Protein AF-A0A6A2Y6X1-F1 (afdb_monomer)

pLDDT: mean 78.3, std 14.11, range [31.2, 94.94]

Foldseek 3Di:
DLPCPLLLVVLVCVVVCVQFDQDDPPDQLFAFFDDQPPVRGTTTDHDFVVNVVLCCVLPVVQQQDPVRHGDPCVVVDPPVSVVSSVVVVVVCVVCVVVLLVVLVVVCCVVVVVVCVPPVPLQQQKAFAPSLLSNLDDRPDDPVNSVVLRVVLSVLLVLLLLLDDDVVLLVVLVVLLVVLVVLLVVLVVVCVVDVVQQCPDDPNDGSVVSNVVSVVSNVVSVVSNDDPPDPRDSPVSVVSSCVRSVDDDPVCVPVSVPPVVSVNSCSRIDRPNSCPSRRDDPD

Mean predicted aligned error: 10.47 Å

Organism: Hibiscus syriacus (NCBI:txid106335)

Solvent-accessible surface area (backbone atoms only — not comparable to full-atom values): 15775 Å² total; per-residue (Å²): 137,76,84,50,54,63,58,41,50,51,40,52,38,55,77,71,48,75,69,46,39,85,51,70,92,81,49,81,64,51,29,55,74,76,45,75,41,99,84,71,50,43,24,21,39,68,50,34,45,61,51,50,50,51,46,44,55,67,46,50,58,64,37,39,44,101,84,68,43,76,40,68,67,58,75,75,37,67,65,61,57,51,52,50,52,50,53,53,50,51,52,51,58,73,45,40,69,61,53,52,54,52,42,52,52,50,48,50,61,58,45,53,57,44,54,71,75,40,62,75,59,52,71,36,64,42,72,31,64,45,41,54,51,71,48,51,58,82,78,58,52,69,68,63,50,52,53,40,54,58,64,27,47,61,40,50,51,53,33,56,61,59,61,75,56,66,67,58,33,52,51,21,50,51,50,20,51,57,30,38,50,54,23,51,54,46,51,53,48,44,73,75,38,66,73,61,34,68,39,69,58,96,87,40,40,45,54,58,53,34,52,50,26,44,50,52,20,53,54,24,50,73,57,42,72,77,89,85,66,86,78,48,38,58,65,32,44,50,59,25,31,74,47,41,74,62,79,60,79,85,39,66,98,35,54,82,34,70,69,43,48,56,45,46,42,36,32,46,30,40,56,75,63,54,47,78,66,50,56,72,85,123

Structure (mmCIF, N/CA/C/O backbone):
data_AF-A0A6A2Y6X1-F1
#
_entry.id   AF-A0A6A2Y6X1-F1
#
loop_
_atom_site.group_PDB
_atom_site.id
_atom_site.type_symbol
_atom_site.label_atom_id
_atom_site.label_alt_id
_atom_site.label_comp_id
_atom_site.label_asym_id
_atom_site.label_entity_id
_atom_site.label_seq_id
_atom_site.pdbx_PDB_ins_code
_atom_site.Cartn_x
_atom_site.Cartn_y
_atom_site.Cartn_z
_atom_site.occupancy
_atom_site.B_iso_or_equiv
_atom_site.auth_seq_id
_atom_site.auth_comp_id
_atom_site.auth_asym_id
_atom_site.auth_atom_id
_atom_site.pdbx_PDB_model_num
ATOM 1 N N . MET A 1 1 ? 14.034 16.198 -23.836 1.00 53.25 1 MET A N 1
ATOM 2 C CA . MET A 1 1 ? 13.655 15.029 -23.004 1.00 53.25 1 MET A CA 1
ATOM 3 C C . MET A 1 1 ? 14.850 14.092 -22.760 1.00 53.25 1 MET A C 1
ATOM 5 O O . MET A 1 1 ? 14.950 13.048 -23.393 1.00 53.25 1 MET A O 1
ATOM 9 N N . ARG A 1 2 ? 15.800 14.462 -21.884 1.00 66.00 2 ARG A N 1
ATOM 10 C CA . ARG A 1 2 ? 16.940 13.588 -21.504 1.00 66.00 2 ARG A CA 1
ATOM 11 C C . ARG A 1 2 ? 16.802 12.987 -20.099 1.00 66.00 2 ARG A C 1
ATOM 13 O O . ARG A 1 2 ? 17.329 11.909 -19.864 1.00 66.00 2 ARG A O 1
ATOM 20 N N . LEU A 1 3 ? 16.062 13.657 -19.213 1.00 70.44 3 LEU A N 1
ATOM 21 C CA . LEU A 1 3 ? 15.977 13.312 -17.793 1.00 70.44 3 LEU A CA 1
ATOM 22 C C . LEU A 1 3 ? 15.213 12.000 -17.536 1.00 70.44 3 LEU A C 1
ATOM 24 O O . LEU A 1 3 ? 15.708 11.150 -16.820 1.00 70.44 3 LEU A O 1
ATOM 28 N N . MET A 1 4 ? 14.062 11.818 -18.193 1.00 81.75 4 MET A N 1
ATOM 29 C CA . MET A 1 4 ? 13.075 10.762 -17.898 1.00 81.75 4 MET A CA 1
ATOM 30 C C . MET A 1 4 ? 13.296 9.436 -18.642 1.00 81.75 4 MET A C 1
ATOM 32 O O . MET A 1 4 ? 12.423 8.568 -18.674 1.00 81.75 4 MET A O 1
ATOM 36 N N . ARG A 1 5 ? 14.427 9.286 -19.344 1.00 83.06 5 ARG A N 1
ATOM 37 C CA . ARG A 1 5 ? 14.625 8.146 -20.249 1.00 83.06 5 ARG A CA 1
ATOM 38 C C . ARG A 1 5 ? 14.628 6.833 -19.467 1.00 83.06 5 ARG A C 1
ATOM 40 O O . ARG A 1 5 ? 13.931 5.909 -19.862 1.00 83.06 5 ARG A O 1
ATOM 47 N N . LYS A 1 6 ? 15.368 6.758 -18.360 1.00 83.56 6 LYS A N 1
ATOM 48 C CA . LYS A 1 6 ? 15.509 5.538 -17.547 1.00 83.56 6 LYS A CA 1
ATOM 49 C C . LYS A 1 6 ? 14.175 5.114 -16.930 1.00 83.56 6 LYS A C 1
ATOM 51 O O . LYS A 1 6 ? 13.799 3.949 -17.000 1.00 83.56 6 LYS A O 1
ATOM 56 N N . GLU A 1 7 ? 13.445 6.082 -16.400 1.00 86.12 7 GLU A N 1
ATOM 57 C CA . GLU A 1 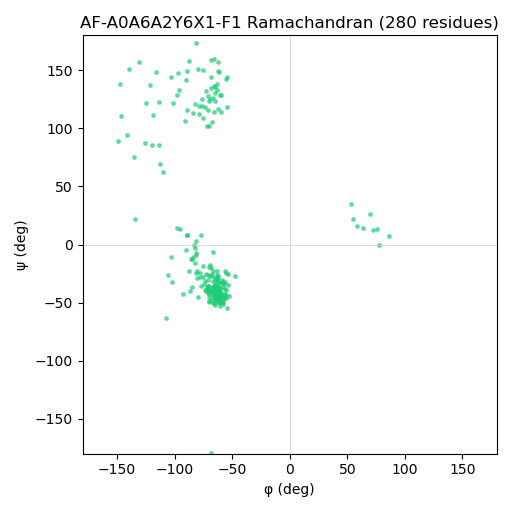7 ? 12.138 5.929 -15.773 1.00 86.12 7 GLU A CA 1
ATOM 58 C C . GLU A 1 7 ? 11.105 5.432 -16.787 1.00 86.12 7 GLU A C 1
ATOM 60 O O . GLU A 1 7 ? 10.395 4.470 -16.511 1.00 86.12 7 GLU A O 1
ATOM 65 N N . ASN A 1 8 ? 11.083 6.001 -17.996 1.00 89.12 8 ASN A N 1
ATOM 66 C CA . ASN A 1 8 ? 10.200 5.545 -19.071 1.00 89.12 8 ASN A CA 1
ATOM 67 C C . ASN A 1 8 ? 10.471 4.084 -19.471 1.00 89.12 8 ASN A C 1
ATOM 69 O O . ASN A 1 8 ? 9.529 3.341 -19.744 1.00 89.12 8 ASN A O 1
ATOM 73 N N . TYR A 1 9 ? 11.735 3.643 -19.486 1.00 87.00 9 TYR A N 1
ATOM 74 C CA . TYR A 1 9 ? 12.057 2.232 -19.736 1.00 87.00 9 TYR A CA 1
ATOM 75 C C . TYR A 1 9 ? 11.550 1.322 -18.615 1.00 87.00 9 TYR A C 1
ATOM 77 O O . TYR A 1 9 ? 10.996 0.263 -18.907 1.00 87.00 9 TYR A O 1
ATOM 85 N N . LEU A 1 10 ? 11.680 1.737 -17.351 1.00 84.88 10 LEU A N 1
ATOM 86 C CA . LEU A 1 10 ? 11.156 0.971 -16.218 1.00 84.88 10 LEU A CA 1
ATOM 87 C C . LEU A 1 10 ? 9.629 0.843 -16.276 1.00 84.88 10 LEU A C 1
ATOM 89 O O . LEU A 1 10 ? 9.108 -0.263 -16.132 1.00 84.88 10 LEU A O 1
ATOM 93 N N . ILE A 1 11 ? 8.926 1.944 -16.567 1.00 87.12 11 ILE A N 1
ATOM 94 C CA . ILE A 1 11 ? 7.470 1.955 -16.785 1.00 87.12 11 ILE A CA 1
ATOM 95 C C . ILE A 1 11 ? 7.104 0.977 -17.912 1.00 87.12 11 ILE A C 1
ATOM 97 O O . ILE A 1 11 ? 6.216 0.141 -17.754 1.00 87.12 11 ILE A O 1
ATOM 101 N N . GLY A 1 12 ? 7.834 1.011 -19.033 1.00 86.25 12 GLY A N 1
ATOM 102 C CA . GLY A 1 12 ? 7.627 0.090 -20.152 1.00 86.25 12 GLY A CA 1
ATOM 103 C C . GLY A 1 12 ? 7.816 -1.385 -19.777 1.00 86.25 12 GLY A C 1
ATOM 104 O O . GLY A 1 12 ? 6.988 -2.223 -20.140 1.00 86.25 12 GLY A O 1
ATOM 105 N N . MET A 1 13 ? 8.868 -1.712 -19.020 1.00 84.88 13 MET A N 1
ATOM 106 C CA . MET A 1 13 ? 9.138 -3.079 -18.552 1.00 84.88 13 MET A CA 1
ATOM 107 C C . MET A 1 13 ? 8.053 -3.593 -17.597 1.00 84.88 13 MET A C 1
ATOM 109 O O . MET A 1 13 ? 7.648 -4.755 -17.702 1.00 84.88 13 MET A O 1
ATOM 113 N N . LEU A 1 14 ? 7.564 -2.735 -16.698 1.00 82.19 14 LEU A N 1
ATOM 114 C CA . LEU A 1 14 ? 6.487 -3.059 -15.760 1.00 82.19 14 LEU A CA 1
ATOM 115 C C . LEU A 1 14 ? 5.153 -3.264 -16.484 1.00 82.19 14 LEU A C 1
ATOM 117 O O . LEU A 1 14 ? 4.522 -4.301 -16.298 1.00 82.19 14 LEU A O 1
ATOM 121 N N . ASN A 1 15 ? 4.774 -2.353 -17.385 1.00 82.06 15 ASN A N 1
ATOM 122 C CA . ASN A 1 15 ? 3.523 -2.443 -18.149 1.00 82.06 15 ASN A CA 1
ATOM 123 C C . ASN A 1 15 ? 3.473 -3.672 -19.069 1.00 82.06 15 ASN A C 1
ATOM 125 O O . ASN A 1 15 ? 2.403 -4.220 -19.327 1.00 82.06 15 ASN A O 1
ATOM 129 N N . LYS A 1 16 ? 4.628 -4.131 -19.568 1.00 82.00 16 LYS A N 1
ATOM 130 C CA . LYS A 1 16 ? 4.737 -5.377 -20.346 1.00 82.00 16 LYS A CA 1
ATOM 131 C C . LYS A 1 16 ? 4.792 -6.638 -19.474 1.00 82.00 16 LYS A C 1
ATOM 133 O O . LYS A 1 16 ? 4.697 -7.742 -20.012 1.00 82.00 16 LYS A O 1
ATOM 138 N N . GLY A 1 17 ? 4.919 -6.494 -18.154 1.00 72.38 17 GLY A N 1
ATOM 139 C CA . GLY A 1 17 ? 5.008 -7.606 -17.211 1.00 72.38 17 GLY A CA 1
ATOM 140 C C . GLY A 1 17 ? 6.320 -8.388 -17.306 1.00 72.38 17 GLY A C 1
ATOM 141 O O . GLY A 1 17 ? 6.339 -9.567 -16.975 1.00 72.38 17 GLY A O 1
ATOM 142 N N . VAL A 1 18 ? 7.411 -7.763 -17.768 1.00 76.25 18 VAL A N 1
ATOM 143 C CA . VAL A 1 18 ? 8.733 -8.418 -17.900 1.00 76.25 18 VAL A CA 1
ATOM 144 C C . VAL A 1 18 ? 9.331 -8.751 -16.530 1.00 76.25 18 VAL A C 1
ATOM 146 O O . VAL A 1 18 ? 10.104 -9.691 -16.396 1.00 76.25 18 VAL A O 1
ATOM 149 N N . LEU A 1 19 ? 8.952 -7.984 -15.506 1.00 70.62 19 LEU A N 1
ATOM 150 C CA . LEU A 1 19 ? 9.405 -8.135 -14.121 1.00 70.62 19 LEU A CA 1
ATOM 151 C C . LEU A 1 19 ? 8.407 -8.918 -13.251 1.00 70.62 19 LEU A C 1
ATOM 153 O O . LEU A 1 19 ? 8.476 -8.846 -12.027 1.00 70.62 19 LEU A O 1
ATOM 157 N N . ALA A 1 20 ? 7.437 -9.607 -13.859 1.00 63.12 20 ALA A N 1
ATOM 158 C CA . ALA A 1 20 ? 6.452 -10.383 -13.117 1.00 63.12 20 ALA A CA 1
ATOM 159 C C . ALA A 1 20 ? 7.085 -11.686 -12.613 1.00 63.12 20 ALA A C 1
ATOM 161 O O . ALA A 1 20 ? 7.622 -12.462 -13.401 1.00 63.12 20 ALA A O 1
ATOM 162 N N . PHE A 1 21 ? 7.001 -11.929 -11.306 1.00 62.75 21 PHE A N 1
ATOM 163 C CA . PHE A 1 21 ? 7.530 -13.137 -10.682 1.00 62.75 21 PHE A CA 1
ATOM 164 C C . PHE A 1 21 ? 6.381 -14.113 -10.373 1.00 62.75 21 PHE A C 1
ATOM 166 O O . PHE A 1 21 ? 5.281 -13.676 -10.011 1.00 62.75 21 PHE A O 1
ATOM 173 N N . PRO A 1 22 ? 6.597 -15.434 -10.500 1.00 52.06 22 PRO A N 1
ATOM 174 C CA . PRO A 1 22 ? 5.659 -16.419 -9.978 1.00 52.06 22 PRO A CA 1
ATOM 175 C C . PRO A 1 22 ? 5.742 -16.374 -8.448 1.00 52.06 22 PRO A C 1
ATOM 177 O O . PRO A 1 22 ? 6.701 -16.853 -7.849 1.00 52.06 22 PRO A O 1
ATOM 180 N N . LEU A 1 23 ? 4.772 -15.727 -7.807 1.00 56.41 23 LEU A N 1
ATOM 181 C CA . LEU A 1 23 ? 4.731 -15.550 -6.356 1.00 56.41 23 LEU A CA 1
ATOM 182 C C . LEU A 1 23 ? 3.446 -16.157 -5.807 1.00 56.41 23 LEU A C 1
ATOM 184 O O . LEU A 1 23 ? 2.364 -15.955 -6.359 1.00 56.41 23 LEU A O 1
ATOM 188 N N . SER A 1 24 ? 3.583 -16.869 -4.688 1.00 50.28 24 SER A N 1
ATOM 189 C CA . SER A 1 24 ? 2.450 -17.406 -3.938 1.00 50.28 24 SER A CA 1
ATOM 190 C C . SER A 1 24 ? 1.538 -16.282 -3.432 1.00 50.28 24 SER A C 1
ATOM 192 O O . SER A 1 24 ? 1.991 -15.181 -3.104 1.00 50.28 24 SER A O 1
ATOM 194 N N . THR A 1 25 ? 0.243 -16.583 -3.337 1.00 52.22 25 THR A N 1
ATOM 195 C CA . THR A 1 25 ? -0.827 -15.712 -2.825 1.00 52.22 25 THR A CA 1
ATOM 196 C C . THR A 1 25 ? -0.553 -15.154 -1.430 1.00 52.22 25 THR A C 1
ATOM 198 O O . THR A 1 25 ? -1.084 -14.099 -1.095 1.00 52.22 25 THR A O 1
ATOM 201 N N . TRP A 1 26 ? 0.269 -15.846 -0.639 1.00 51.56 26 TRP A N 1
ATOM 202 C CA . TRP A 1 26 ? 0.476 -15.577 0.782 1.00 51.56 26 TRP A CA 1
ATOM 203 C C . TRP A 1 26 ? 1.514 -14.485 1.092 1.00 51.56 26 TRP A C 1
ATOM 205 O O . TRP A 1 26 ? 1.601 -14.046 2.234 1.00 51.56 26 TRP A O 1
ATOM 215 N N . VAL A 1 27 ? 2.301 -14.019 0.112 1.00 53.97 27 VAL A N 1
ATOM 216 C CA . VAL A 1 27 ? 3.356 -13.025 0.382 1.00 53.97 27 VAL A CA 1
ATOM 217 C C . VAL A 1 27 ? 2.741 -11.637 0.635 1.00 53.97 27 VAL A C 1
ATOM 219 O O . VAL A 1 27 ? 2.125 -11.074 -0.280 1.00 53.97 27 VAL A O 1
ATOM 222 N N . PRO A 1 28 ? 2.928 -11.039 1.831 1.00 49.66 28 PRO A N 1
ATOM 223 C CA . PRO A 1 28 ? 2.440 -9.695 2.127 1.00 49.66 28 PRO A CA 1
ATOM 224 C C . PRO A 1 28 ? 3.051 -8.671 1.164 1.00 49.66 28 PRO A C 1
ATOM 226 O O . PRO A 1 28 ? 4.265 -8.628 0.968 1.00 49.66 28 PRO A O 1
ATOM 229 N N . GLY A 1 29 ? 2.208 -7.848 0.540 1.00 51.12 29 GLY A N 1
ATOM 230 C CA . GLY A 1 29 ? 2.639 -6.860 -0.452 1.00 51.12 29 GLY A CA 1
ATOM 231 C C . GLY A 1 29 ? 2.750 -7.381 -1.891 1.00 51.12 29 GLY A C 1
ATOM 232 O O . GLY A 1 29 ? 3.217 -6.641 -2.759 1.00 51.12 29 GLY A O 1
ATOM 233 N N . ALA A 1 30 ? 2.309 -8.615 -2.166 1.00 52.56 30 ALA A N 1
ATOM 234 C CA . ALA A 1 30 ? 2.144 -9.120 -3.525 1.00 52.56 30 ALA A CA 1
ATOM 235 C C . ALA A 1 30 ? 1.102 -8.288 -4.292 1.00 52.56 30 ALA A C 1
ATOM 237 O O . ALA A 1 30 ? -0.066 -8.244 -3.910 1.00 52.56 30 ALA A O 1
ATOM 238 N N . GLY A 1 31 ? 1.539 -7.610 -5.357 1.00 57.00 31 GLY A N 1
ATOM 239 C CA . GLY A 1 31 ? 0.688 -6.764 -6.188 1.00 57.00 31 GLY A CA 1
ATOM 240 C C . GLY A 1 31 ? -0.351 -7.543 -7.004 1.00 57.00 31 GLY A C 1
ATOM 241 O O . GLY A 1 31 ? -0.401 -8.779 -6.950 1.00 57.00 31 GLY A O 1
ATOM 242 N N . PRO A 1 32 ? -1.171 -6.835 -7.799 1.00 56.91 32 PRO A N 1
ATOM 243 C CA . PRO A 1 32 ? -2.257 -7.445 -8.549 1.00 56.91 32 PRO A CA 1
ATOM 244 C C . PRO A 1 32 ? -1.736 -8.469 -9.561 1.00 56.91 32 PRO A C 1
ATOM 246 O O . PRO A 1 32 ? -0.643 -8.353 -10.122 1.00 56.91 32 PRO A O 1
ATOM 249 N N . THR A 1 33 ? -2.555 -9.485 -9.810 1.00 55.88 33 THR A N 1
ATOM 250 C CA . THR A 1 33 ? -2.269 -10.556 -10.767 1.00 55.88 33 THR A CA 1
ATOM 251 C C . THR A 1 33 ? -2.239 -9.983 -12.183 1.00 55.88 33 THR A C 1
ATOM 253 O O . THR A 1 33 ? -3.181 -9.303 -12.598 1.00 55.88 33 THR A O 1
ATOM 256 N N . PHE A 1 34 ? -1.150 -10.213 -12.922 1.00 48.59 34 PHE A N 1
ATOM 257 C CA . PHE A 1 34 ? -0.991 -9.671 -14.280 1.00 48.59 34 PHE A CA 1
ATOM 258 C C . PHE A 1 34 ? -1.249 -10.725 -15.365 1.00 48.59 34 PHE A C 1
ATOM 260 O O . PHE A 1 34 ? -1.747 -10.391 -16.438 1.00 48.59 34 PHE A O 1
ATOM 267 N N . LYS A 1 35 ? -0.937 -12.003 -15.092 1.00 46.97 35 LYS A N 1
ATOM 268 C CA . LYS A 1 35 ? -1.178 -13.137 -16.002 1.00 46.97 35 LYS A CA 1
ATOM 269 C C . LYS A 1 35 ? -1.479 -14.422 -15.227 1.00 46.97 35 LYS A C 1
ATOM 271 O O . LYS A 1 35 ? -0.804 -14.719 -14.238 1.00 46.97 35 LYS A O 1
ATOM 276 N N . LEU A 1 36 ? -2.462 -15.179 -15.710 1.00 45.16 36 LEU A N 1
ATOM 277 C CA . LEU A 1 36 ? -2.681 -16.576 -15.343 1.00 45.16 36 LEU A CA 1
ATOM 278 C C . LEU A 1 36 ? -1.769 -17.418 -16.244 1.00 45.16 36 LEU A C 1
ATOM 280 O O . LEU A 1 36 ? -1.917 -17.381 -17.465 1.00 45.16 36 LEU A O 1
ATOM 284 N N . GLY A 1 37 ? -0.768 -18.082 -15.668 1.00 44.22 37 GLY A N 1
ATOM 285 C CA . GLY A 1 37 ? 0.039 -19.047 -16.413 1.00 44.22 37 GLY A CA 1
ATOM 286 C C . GLY A 1 37 ? -0.805 -20.258 -16.845 1.00 44.22 37 GLY A C 1
ATOM 287 O O . GLY A 1 37 ? -1.842 -20.509 -16.227 1.00 44.22 37 GLY A O 1
ATOM 288 N N . PRO A 1 38 ? -0.369 -21.018 -17.867 1.00 41.38 38 PRO A N 1
ATOM 289 C CA . PRO A 1 38 ? -1.063 -22.226 -18.332 1.00 41.38 38 PRO A CA 1
ATOM 290 C C . PRO A 1 38 ? -1.267 -23.280 -17.226 1.00 41.38 38 PRO A C 1
ATOM 292 O O . PRO A 1 38 ? -2.235 -24.028 -17.282 1.00 41.38 38 PRO A O 1
ATOM 295 N N . ASP A 1 39 ? -0.446 -23.248 -16.170 1.00 48.75 39 ASP A N 1
ATOM 296 C CA . ASP A 1 39 ? -0.510 -24.165 -15.020 1.00 48.75 39 ASP A CA 1
ATOM 297 C C . ASP A 1 39 ? -1.320 -23.611 -13.824 1.00 48.75 39 ASP A C 1
ATOM 299 O O . ASP A 1 39 ? -1.191 -24.087 -12.698 1.00 48.75 39 ASP A O 1
ATOM 303 N N . GLY A 1 40 ? -2.093 -22.532 -14.008 1.00 48.97 40 GLY A N 1
ATOM 304 C CA . GLY A 1 40 ? -2.840 -21.871 -12.923 1.00 48.97 40 GLY A CA 1
ATOM 305 C C . GLY A 1 40 ? -1.995 -20.971 -12.004 1.00 48.97 40 GLY A C 1
ATOM 306 O O . GLY A 1 40 ? -2.534 -20.314 -11.111 1.00 48.97 40 GLY A O 1
ATOM 307 N N . MET A 1 41 ? -0.683 -20.867 -12.242 1.00 43.22 41 MET A N 1
ATOM 308 C CA . MET A 1 41 ? 0.228 -20.001 -11.484 1.00 43.22 41 MET A CA 1
ATOM 309 C C . MET A 1 41 ? -0.005 -18.515 -11.801 1.00 43.22 41 MET A C 1
ATOM 311 O O . MET A 1 41 ? 0.214 -18.040 -12.922 1.00 43.22 41 MET A O 1
ATOM 315 N N . GLN A 1 42 ? -0.440 -17.758 -10.793 1.00 52.62 42 GLN A N 1
ATOM 316 C CA . GLN A 1 42 ? -0.635 -16.312 -10.893 1.00 52.62 42 GLN A CA 1
ATOM 317 C C . GLN A 1 42 ? 0.713 -15.585 -10.838 1.00 52.62 42 GLN A C 1
ATOM 319 O O . GLN A 1 42 ? 1.422 -15.639 -9.835 1.00 52.62 42 GLN A O 1
ATOM 324 N N . HIS A 1 43 ? 1.055 -14.855 -11.897 1.00 52.12 43 HIS A N 1
ATOM 325 C CA . HIS A 1 43 ? 2.243 -14.003 -11.896 1.00 52.12 43 HIS A CA 1
ATOM 326 C C . HIS A 1 43 ? 1.908 -12.676 -11.214 1.00 52.12 43 HIS A C 1
ATOM 328 O O . HIS A 1 43 ? 0.996 -11.960 -11.652 1.00 52.12 43 HIS A O 1
ATOM 334 N N . ARG A 1 44 ? 2.635 -12.355 -10.140 1.00 61.16 44 ARG A N 1
ATOM 335 C CA . ARG A 1 44 ? 2.452 -11.130 -9.355 1.00 61.16 44 ARG A CA 1
ATOM 336 C C . ARG A 1 44 ? 3.697 -10.261 -9.445 1.00 61.16 44 ARG A C 1
ATOM 338 O O . ARG A 1 44 ? 4.820 -10.738 -9.593 1.00 61.16 44 ARG A O 1
ATOM 345 N N . LEU A 1 45 ? 3.483 -8.956 -9.377 1.00 61.34 45 LEU A N 1
ATOM 346 C CA . LEU A 1 45 ? 4.556 -7.974 -9.346 1.00 61.34 45 LEU A CA 1
ATOM 347 C C . LEU A 1 45 ? 4.787 -7.571 -7.888 1.00 61.34 45 LEU A C 1
ATOM 349 O O . LEU A 1 45 ? 3.847 -7.211 -7.184 1.00 61.34 45 LEU A O 1
ATOM 353 N N . ILE A 1 46 ? 6.034 -7.631 -7.433 1.00 64.88 46 ILE A N 1
ATOM 354 C CA . ILE A 1 46 ? 6.475 -6.979 -6.199 1.00 64.88 46 ILE A CA 1
ATOM 355 C C . ILE A 1 46 ? 7.643 -6.098 -6.593 1.00 64.88 46 ILE A C 1
ATOM 357 O O . ILE A 1 46 ? 8.631 -6.587 -7.130 1.00 64.88 46 ILE A O 1
ATOM 361 N N . LEU A 1 47 ? 7.523 -4.801 -6.328 1.00 66.81 47 LEU A N 1
ATOM 362 C CA . LEU A 1 47 ? 8.613 -3.856 -6.511 1.00 66.81 47 LEU A CA 1
ATOM 363 C C . LEU A 1 47 ? 8.923 -3.211 -5.161 1.00 66.81 47 LEU A C 1
ATOM 365 O O . LEU A 1 47 ? 8.378 -2.164 -4.805 1.00 66.81 47 LEU A O 1
ATOM 369 N N . THR A 1 48 ? 9.765 -3.881 -4.374 1.00 72.31 48 THR A N 1
ATOM 370 C CA . THR A 1 48 ? 10.333 -3.285 -3.159 1.00 72.31 48 THR A CA 1
ATOM 371 C C . THR A 1 48 ? 11.295 -2.156 -3.542 1.00 72.31 48 THR A C 1
ATOM 373 O O . THR A 1 48 ? 11.811 -2.132 -4.661 1.00 72.31 48 THR A O 1
ATOM 376 N N . LYS A 1 49 ? 11.581 -1.217 -2.627 1.00 74.19 49 LYS A N 1
ATOM 377 C CA . LYS A 1 49 ? 12.579 -0.163 -2.897 1.00 74.19 49 LYS A CA 1
ATOM 378 C C . LYS A 1 49 ? 13.965 -0.733 -3.176 1.00 74.19 49 LYS A C 1
ATOM 380 O O . LYS A 1 49 ? 14.657 -0.259 -4.071 1.00 74.19 49 LYS A O 1
ATOM 385 N N . THR A 1 50 ? 14.335 -1.792 -2.465 1.00 74.31 50 THR A N 1
ATOM 386 C CA . THR A 1 50 ? 15.587 -2.522 -2.686 1.00 74.31 50 THR A CA 1
ATOM 387 C C . THR A 1 50 ? 15.634 -3.174 -4.069 1.00 74.31 50 THR A C 1
ATOM 389 O O . THR A 1 50 ? 16.659 -3.117 -4.749 1.00 74.31 50 THR A O 1
ATOM 392 N N . LEU A 1 51 ? 14.516 -3.731 -4.545 1.00 77.25 51 LEU A N 1
ATOM 393 C CA . LEU A 1 51 ? 14.430 -4.298 -5.888 1.00 77.25 51 LEU A CA 1
ATOM 394 C C . LEU A 1 51 ? 14.450 -3.208 -6.969 1.00 77.25 51 LEU A C 1
ATOM 396 O O . LEU A 1 51 ? 15.149 -3.347 -7.964 1.00 77.25 51 LEU A O 1
ATOM 400 N N . GLU A 1 52 ? 13.742 -2.097 -6.764 1.00 81.69 52 GLU A N 1
ATOM 401 C CA . GLU A 1 52 ? 13.794 -0.926 -7.649 1.00 81.69 52 GLU A CA 1
ATOM 402 C C . GLU A 1 52 ? 15.238 -0.424 -7.805 1.00 81.69 52 GLU A C 1
ATOM 404 O O . GLU A 1 52 ? 15.709 -0.212 -8.924 1.00 81.69 52 GLU A O 1
ATOM 409 N N . TRP A 1 53 ? 15.966 -0.305 -6.691 1.00 81.69 53 TRP A N 1
ATOM 410 C CA . TRP A 1 53 ? 17.361 0.123 -6.684 1.00 81.69 53 TRP A CA 1
ATOM 411 C C . TRP A 1 53 ? 18.276 -0.872 -7.407 1.00 81.69 53 TRP A C 1
ATOM 413 O O . TRP A 1 53 ? 19.048 -0.472 -8.282 1.00 81.69 53 TRP A O 1
ATOM 423 N N . THR A 1 54 ? 18.153 -2.172 -7.115 1.00 81.56 54 THR A N 1
ATOM 424 C CA . THR A 1 54 ? 18.964 -3.203 -7.784 1.00 81.56 54 THR A CA 1
ATOM 425 C C . THR A 1 54 ? 18.656 -3.297 -9.276 1.00 81.56 54 THR A C 1
ATOM 427 O O . THR A 1 54 ? 19.591 -3.415 -10.062 1.00 81.56 54 THR A O 1
ATOM 430 N N . LEU A 1 55 ? 17.397 -3.167 -9.705 1.00 82.81 55 LEU A N 1
ATOM 431 C CA . LEU A 1 55 ? 17.019 -3.128 -11.123 1.00 82.81 55 LEU A CA 1
ATOM 432 C C . LEU A 1 55 ? 17.551 -1.875 -11.822 1.00 82.81 55 LEU A C 1
ATOM 434 O O . LEU A 1 55 ? 18.084 -1.967 -12.930 1.00 82.81 55 LEU A O 1
ATOM 438 N N . ASN A 1 56 ? 17.460 -0.710 -11.179 1.00 84.69 56 ASN A N 1
ATOM 439 C CA . ASN A 1 56 ? 18.004 0.527 -11.728 1.00 84.69 56 ASN A CA 1
ATOM 440 C C . ASN A 1 56 ? 19.525 0.429 -11.912 1.00 84.69 56 ASN A C 1
ATOM 442 O O . ASN A 1 56 ? 20.056 0.788 -12.964 1.00 84.69 56 ASN A O 1
ATOM 446 N N . TRP A 1 57 ? 20.227 -0.133 -10.931 1.00 81.75 57 TRP A N 1
ATOM 447 C CA . TRP A 1 57 ? 21.670 -0.329 -11.007 1.00 81.75 57 TRP A CA 1
ATOM 448 C C . TRP A 1 57 ? 22.062 -1.406 -12.032 1.00 81.75 57 TRP A C 1
ATOM 450 O O . TRP A 1 57 ? 22.884 -1.174 -12.917 1.00 81.75 57 TRP A O 1
ATOM 460 N N . CYS A 1 58 ? 21.419 -2.574 -11.982 1.00 79.94 58 CYS A N 1
ATOM 461 C CA . CYS A 1 58 ? 21.768 -3.717 -12.821 1.00 79.94 58 CYS A CA 1
ATOM 462 C C . CYS A 1 58 ? 21.339 -3.561 -14.275 1.00 79.94 58 CYS A C 1
ATOM 464 O O . CYS A 1 58 ? 22.012 -4.102 -15.146 1.00 79.94 58 CYS A O 1
ATOM 466 N N . ILE A 1 59 ? 20.214 -2.909 -14.560 1.00 80.62 59 ILE A N 1
ATOM 467 C CA . ILE A 1 59 ? 19.646 -2.837 -15.910 1.00 80.62 59 ILE A CA 1
ATOM 468 C C . ILE A 1 59 ? 19.855 -1.434 -16.461 1.00 80.62 59 ILE A C 1
ATOM 470 O O . ILE A 1 59 ? 20.620 -1.261 -17.410 1.00 80.62 59 ILE A O 1
ATOM 474 N N . LEU A 1 60 ? 19.256 -0.420 -15.834 1.00 78.25 60 LEU A N 1
ATOM 475 C CA . LEU A 1 60 ? 19.201 0.930 -16.395 1.00 78.25 60 LEU A CA 1
ATOM 476 C C . LEU A 1 60 ? 20.580 1.599 -16.455 1.00 78.25 60 LEU A C 1
ATOM 478 O O . LEU A 1 60 ? 20.936 2.147 -17.494 1.00 78.25 60 LEU A O 1
ATOM 482 N N . GLN A 1 61 ? 21.406 1.532 -15.408 1.00 79.12 61 GLN A N 1
ATOM 483 C CA . GLN A 1 61 ? 22.755 2.118 -15.469 1.00 79.12 61 GLN A CA 1
ATOM 484 C C . GLN A 1 61 ? 23.675 1.400 -16.461 1.00 79.12 61 GLN A C 1
ATOM 486 O O . GLN A 1 61 ? 24.517 2.039 -17.082 1.00 79.12 61 GLN A O 1
ATOM 491 N N . SER A 1 62 ? 23.487 0.095 -16.650 1.00 76.81 62 SER A N 1
ATOM 492 C CA . SER A 1 62 ? 24.292 -0.689 -17.592 1.00 76.81 62 SER A CA 1
ATOM 493 C C . SER A 1 62 ? 23.887 -0.513 -19.060 1.00 76.81 62 SER A C 1
ATOM 495 O O . SER A 1 62 ? 24.710 -0.698 -19.955 1.00 76.81 62 SER A O 1
ATOM 497 N N . MET A 1 63 ? 22.613 -0.193 -19.303 1.00 78.31 63 MET A N 1
ATOM 498 C CA . MET A 1 63 ? 22.028 -0.093 -20.638 1.00 78.31 63 MET A CA 1
ATOM 499 C C . MET A 1 63 ? 22.433 1.210 -21.332 1.00 78.31 63 MET A C 1
ATOM 501 O O . MET A 1 63 ? 22.645 1.222 -22.546 1.00 78.31 63 MET A O 1
ATOM 505 N N . PHE A 1 64 ? 22.548 2.302 -20.569 1.00 79.69 64 PHE A N 1
ATOM 506 C CA . PHE A 1 64 ? 22.867 3.626 -21.097 1.00 79.69 64 PHE A CA 1
ATOM 507 C C . PHE A 1 64 ? 24.359 3.937 -21.002 1.00 79.69 64 PHE A C 1
ATOM 509 O O . PHE A 1 64 ? 24.984 3.773 -19.957 1.00 79.69 64 PHE A O 1
ATOM 516 N N . ASP A 1 65 ? 24.924 4.446 -22.092 1.00 76.44 65 ASP A N 1
ATOM 517 C CA . ASP A 1 65 ? 2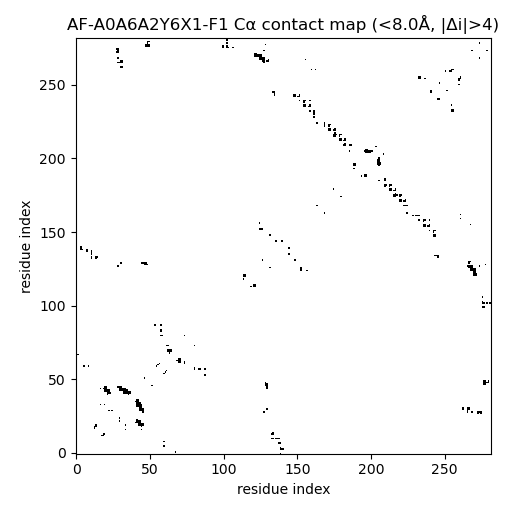6.262 5.035 -22.094 1.00 76.44 65 ASP A CA 1
ATOM 518 C C . ASP A 1 65 ? 26.249 6.495 -21.582 1.00 76.44 65 ASP A C 1
ATOM 520 O O . ASP A 1 65 ? 25.182 7.086 -21.395 1.00 76.44 65 ASP A O 1
ATOM 524 N N . ARG A 1 66 ? 27.419 7.127 -21.392 1.00 73.44 66 ARG A N 1
ATOM 525 C CA . ARG A 1 66 ? 27.554 8.536 -20.948 1.00 73.44 66 ARG A CA 1
ATOM 526 C C . ARG A 1 66 ? 26.809 9.533 -21.849 1.00 73.44 66 ARG A C 1
ATOM 528 O O . ARG A 1 66 ? 26.413 10.601 -21.394 1.00 73.44 66 ARG A O 1
ATOM 535 N N . LYS A 1 67 ? 26.573 9.169 -23.114 1.00 71.62 67 LYS A N 1
ATOM 536 C CA . LYS A 1 67 ? 2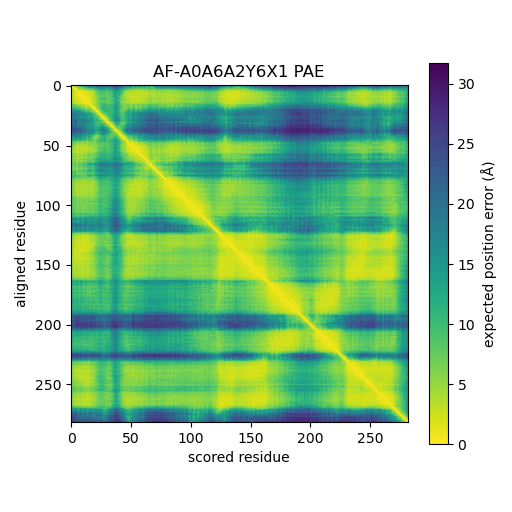5.784 9.942 -24.093 1.00 71.62 67 LYS A CA 1
ATOM 537 C C . LYS A 1 67 ? 24.280 9.603 -24.084 1.00 71.62 67 LYS A C 1
ATOM 539 O O . LYS A 1 67 ? 23.544 10.061 -24.952 1.00 71.62 67 LYS A O 1
ATOM 544 N N . PHE A 1 68 ? 23.812 8.801 -23.121 1.00 70.12 68 PHE A N 1
ATOM 545 C CA . PHE A 1 68 ? 22.449 8.256 -23.017 1.00 70.12 68 PHE A CA 1
ATOM 546 C C . PHE A 1 68 ? 21.995 7.405 -24.217 1.00 70.12 68 PHE A C 1
ATOM 548 O O . PHE A 1 68 ? 20.803 7.131 -24.364 1.00 70.12 68 PHE A O 1
ATOM 555 N N . CYS A 1 69 ? 22.917 6.958 -25.067 1.00 76.19 69 CYS A N 1
ATOM 556 C CA . CYS A 1 69 ? 22.640 5.984 -26.121 1.00 76.19 69 CYS A CA 1
ATOM 557 C C . CYS A 1 69 ? 22.614 4.566 -25.536 1.00 76.19 69 CYS A C 1
ATOM 559 O O . CYS A 1 69 ? 23.285 4.292 -24.538 1.00 76.19 69 CYS A O 1
ATOM 561 N N . ILE A 1 70 ? 21.831 3.678 -26.151 1.00 76.88 70 ILE A N 1
ATOM 562 C CA . ILE A 1 70 ? 21.802 2.262 -25.774 1.00 76.88 70 ILE A CA 1
ATOM 563 C C . ILE A 1 70 ? 23.119 1.637 -26.227 1.00 76.88 70 ILE A C 1
ATOM 565 O O . ILE A 1 70 ? 23.506 1.778 -27.387 1.00 76.88 70 ILE A O 1
ATOM 569 N N . ARG A 1 71 ? 23.818 0.964 -25.314 1.00 76.69 71 ARG A N 1
ATOM 570 C CA . ARG A 1 71 ? 25.078 0.289 -25.635 1.00 76.69 71 ARG A CA 1
ATOM 571 C C . ARG A 1 71 ? 24.804 -0.930 -26.524 1.00 76.69 71 ARG A C 1
ATOM 573 O O . ARG A 1 71 ? 24.062 -1.821 -26.118 1.00 76.69 71 ARG A O 1
ATOM 580 N N . GLY A 1 72 ? 25.424 -1.000 -27.705 1.00 70.81 72 GLY A N 1
ATOM 581 C CA . GLY A 1 72 ? 25.274 -2.143 -28.625 1.00 70.81 72 GLY A CA 1
ATOM 582 C C . GLY A 1 72 ? 25.681 -3.485 -27.998 1.00 70.81 72 GLY A C 1
ATOM 583 O O . GLY A 1 72 ? 25.043 -4.513 -28.236 1.00 70.81 72 GLY A O 1
ATOM 584 N N . ASP A 1 73 ? 26.659 -3.458 -27.090 1.00 70.31 73 ASP A N 1
ATOM 585 C CA . ASP A 1 73 ? 27.115 -4.635 -26.340 1.00 70.31 73 ASP A CA 1
ATOM 586 C C . ASP A 1 73 ? 26.038 -5.212 -25.412 1.00 70.31 73 ASP A C 1
ATOM 588 O O . ASP A 1 73 ? 26.020 -6.417 -25.159 1.00 70.31 73 ASP A O 1
ATOM 592 N N . PHE A 1 74 ? 25.133 -4.365 -24.905 1.00 73.94 74 PHE A N 1
ATOM 593 C CA . PHE A 1 74 ? 24.033 -4.793 -24.039 1.00 73.94 74 PHE A CA 1
ATOM 594 C C . PHE A 1 74 ? 22.989 -5.596 -24.823 1.00 73.94 74 PHE A C 1
ATOM 596 O O . PHE A 1 74 ? 22.445 -6.566 -24.305 1.00 73.94 74 PHE A O 1
ATOM 603 N N . ILE A 1 75 ? 22.736 -5.215 -26.078 1.00 75.94 75 ILE A N 1
ATOM 604 C CA . ILE A 1 75 ? 21.794 -5.914 -26.964 1.00 75.94 75 ILE A CA 1
ATOM 605 C C . ILE A 1 75 ? 22.379 -7.262 -27.406 1.00 75.94 75 ILE A C 1
ATOM 607 O O . ILE A 1 75 ? 21.660 -8.252 -27.500 1.00 75.94 75 ILE A O 1
ATOM 611 N N . SER A 1 76 ? 23.692 -7.310 -27.637 1.00 74.44 76 SER A N 1
ATOM 612 C CA . SER A 1 76 ? 24.352 -8.469 -28.246 1.00 74.44 76 SER A CA 1
ATOM 613 C C . SER A 1 76 ? 24.648 -9.608 -27.259 1.00 74.44 76 SER A C 1
ATOM 615 O O . SER A 1 76 ? 24.751 -10.761 -27.668 1.00 74.44 76 SER A O 1
ATOM 617 N N . ASN A 1 77 ? 24.782 -9.323 -25.955 1.00 81.69 77 ASN A N 1
ATOM 618 C CA . ASN A 1 77 ? 25.287 -10.290 -24.972 1.00 81.69 77 ASN A CA 1
ATOM 619 C C . ASN A 1 77 ? 24.351 -10.498 -23.762 1.00 81.69 77 ASN A C 1
ATOM 621 O O . ASN A 1 77 ? 24.576 -9.918 -22.700 1.00 81.69 77 ASN A O 1
ATOM 625 N N . PRO A 1 78 ? 23.369 -11.418 -23.823 1.00 82.12 78 PRO A N 1
ATOM 626 C CA . PRO A 1 78 ? 22.479 -11.696 -22.686 1.00 82.12 78 PRO A CA 1
ATOM 627 C C . PRO A 1 78 ? 23.197 -12.346 -21.486 1.00 82.12 78 PRO A C 1
ATOM 629 O O . PRO A 1 78 ? 22.774 -12.208 -20.336 1.00 82.12 78 PRO A O 1
ATOM 632 N N . ARG A 1 79 ? 24.318 -13.041 -21.729 1.00 84.12 79 ARG A N 1
ATOM 633 C CA . ARG A 1 79 ? 25.103 -13.738 -20.693 1.00 84.12 79 ARG A CA 1
ATOM 634 C C . ARG A 1 79 ? 25.727 -12.780 -19.671 1.00 84.12 79 ARG A C 1
ATOM 636 O O . ARG A 1 79 ? 25.793 -13.109 -18.489 1.00 84.12 79 ARG A O 1
ATOM 643 N N . THR A 1 80 ? 26.136 -11.586 -20.096 1.00 84.31 80 THR A N 1
ATOM 644 C CA . THR A 1 80 ? 26.753 -10.588 -19.205 1.00 84.31 80 THR A CA 1
ATOM 645 C C . THR A 1 80 ? 25.725 -9.977 -18.253 1.00 84.31 80 THR A C 1
ATOM 647 O O . THR A 1 80 ? 26.017 -9.803 -17.070 1.00 84.31 80 THR A O 1
ATOM 650 N N . LEU A 1 81 ? 24.498 -9.733 -18.731 1.00 84.12 81 LEU A N 1
ATOM 651 C CA . LEU A 1 81 ? 23.375 -9.305 -17.896 1.00 84.12 81 LEU A CA 1
ATOM 652 C C . LEU A 1 81 ? 23.036 -10.369 -16.844 1.00 84.12 81 LEU A C 1
ATOM 654 O O . LEU A 1 81 ? 22.903 -10.030 -15.668 1.00 84.12 81 LEU A O 1
ATOM 658 N N . LYS A 1 82 ? 22.962 -11.648 -17.244 1.00 86.00 82 LYS A N 1
ATOM 659 C CA . LYS A 1 82 ? 22.712 -12.763 -16.314 1.00 86.00 82 LYS A CA 1
ATOM 660 C C . LYS A 1 82 ? 23.772 -12.826 -15.214 1.00 86.00 82 LYS A C 1
ATOM 662 O O . LYS A 1 82 ? 23.420 -12.856 -14.039 1.00 86.00 82 LYS A O 1
ATOM 667 N N . ASN A 1 83 ? 25.055 -12.807 -15.575 1.00 86.31 83 ASN A N 1
ATOM 668 C CA . ASN A 1 83 ? 26.141 -12.881 -14.595 1.00 86.31 83 ASN A CA 1
ATOM 669 C C . ASN A 1 83 ? 26.129 -11.687 -13.639 1.00 86.31 83 ASN A C 1
ATOM 671 O O . ASN A 1 83 ? 26.295 -11.870 -12.438 1.00 86.31 83 ASN A O 1
ATOM 675 N N . ARG A 1 84 ? 25.856 -10.477 -14.140 1.00 86.25 84 ARG A N 1
ATOM 676 C CA . ARG A 1 84 ? 25.730 -9.292 -13.286 1.00 86.25 84 ARG A CA 1
ATOM 677 C C . ARG A 1 84 ? 24.579 -9.428 -12.292 1.00 86.25 84 ARG A C 1
ATOM 679 O O . ARG A 1 84 ? 24.782 -9.166 -11.112 1.00 86.25 84 ARG A O 1
ATOM 686 N N . LEU A 1 85 ? 23.403 -9.868 -12.744 1.00 86.69 85 LEU A N 1
ATOM 687 C CA . LEU A 1 85 ? 22.267 -10.113 -11.852 1.00 86.69 85 LEU A CA 1
ATOM 688 C C . LEU A 1 85 ? 22.596 -11.176 -10.795 1.00 86.69 85 LEU A C 1
ATOM 690 O O . LEU A 1 85 ? 22.250 -10.985 -9.634 1.00 86.69 85 LEU A O 1
ATOM 694 N N . MET A 1 86 ? 23.312 -12.247 -11.159 1.00 87.62 86 MET A N 1
ATOM 695 C CA . MET A 1 86 ? 23.751 -13.268 -10.198 1.00 87.62 86 MET A CA 1
ATOM 696 C C . MET A 1 86 ? 24.736 -12.714 -9.162 1.00 87.62 86 MET A C 1
ATOM 698 O O . MET A 1 86 ? 24.564 -12.971 -7.975 1.00 87.62 86 MET A O 1
ATOM 702 N N . VAL A 1 87 ? 25.729 -11.922 -9.579 1.00 90.69 87 VAL A N 1
ATOM 703 C CA . VAL A 1 87 ? 26.718 -11.323 -8.664 1.00 90.69 87 VAL A CA 1
ATOM 704 C C . VAL A 1 87 ? 26.050 -10.353 -7.689 1.00 90.69 87 VAL A C 1
ATOM 706 O O . VAL A 1 87 ? 26.306 -10.417 -6.489 1.00 90.69 87 VAL A O 1
ATOM 709 N N . VAL A 1 88 ? 25.158 -9.486 -8.177 1.00 87.94 88 VAL A N 1
ATOM 710 C CA . VAL A 1 88 ? 24.424 -8.546 -7.313 1.00 87.94 88 VAL A CA 1
ATOM 711 C C . VAL A 1 88 ? 23.454 -9.274 -6.395 1.00 87.94 88 VAL A C 1
ATOM 713 O O . VAL A 1 88 ? 23.362 -8.930 -5.220 1.00 87.94 88 VAL A O 1
ATOM 716 N N . GLY A 1 89 ? 22.771 -10.303 -6.899 1.00 87.25 89 GLY A N 1
ATOM 717 C CA . GLY A 1 89 ? 21.908 -11.157 -6.090 1.00 87.25 89 GLY A CA 1
ATOM 718 C C . GLY A 1 89 ? 22.675 -11.833 -4.954 1.00 87.25 89 GLY A C 1
ATOM 719 O O . GLY A 1 89 ? 22.232 -11.780 -3.811 1.00 87.25 89 GLY A O 1
ATOM 720 N N . LEU A 1 90 ? 23.856 -12.391 -5.237 1.00 90.75 90 LEU A N 1
ATOM 721 C CA . LEU A 1 90 ? 24.714 -13.010 -4.226 1.00 90.75 90 LEU A CA 1
ATOM 722 C C . LEU A 1 90 ? 25.222 -11.986 -3.200 1.00 90.75 90 LEU A C 1
ATOM 724 O O . LEU A 1 90 ? 25.188 -12.255 -2.003 1.00 90.75 90 LEU A O 1
ATOM 728 N N . ALA A 1 91 ? 25.632 -10.796 -3.645 1.00 89.69 91 ALA A N 1
ATOM 729 C CA . ALA A 1 91 ? 26.043 -9.719 -2.746 1.00 89.69 91 ALA A CA 1
ATOM 730 C C . ALA A 1 91 ? 24.898 -9.277 -1.816 1.00 89.69 91 ALA A C 1
ATOM 732 O O . ALA A 1 91 ? 25.102 -9.125 -0.613 1.00 89.69 91 ALA A O 1
ATOM 733 N N . MET A 1 92 ? 23.680 -9.127 -2.349 1.00 87.31 92 MET A N 1
ATOM 734 C CA . MET A 1 92 ? 22.489 -8.793 -1.557 1.00 87.31 92 MET A CA 1
ATOM 735 C C . MET A 1 92 ? 22.107 -9.910 -0.588 1.00 87.31 92 MET A C 1
ATOM 737 O O . MET A 1 92 ? 21.690 -9.621 0.529 1.00 87.31 92 MET A O 1
ATOM 741 N N . LEU A 1 93 ? 22.281 -11.175 -0.980 1.00 88.06 93 LEU A N 1
ATOM 742 C CA . LEU A 1 93 ? 22.050 -12.323 -0.106 1.00 88.06 93 LEU A CA 1
ATOM 743 C C . LEU A 1 93 ? 23.022 -12.320 1.081 1.00 88.06 93 LEU A C 1
ATOM 745 O O . LEU A 1 93 ? 22.587 -12.467 2.220 1.00 88.06 93 LEU A O 1
ATOM 749 N N . LEU A 1 94 ? 24.313 -12.083 0.831 1.00 91.00 94 LEU A N 1
ATOM 750 C CA . LEU A 1 94 ? 25.335 -11.991 1.880 1.00 91.00 94 LEU A CA 1
ATOM 751 C C . LEU A 1 94 ? 25.106 -10.798 2.817 1.00 91.00 94 LEU A C 1
ATOM 753 O O . LEU A 1 94 ? 25.344 -10.903 4.017 1.00 91.00 94 LEU A O 1
ATOM 757 N N . LEU A 1 95 ? 24.615 -9.674 2.286 1.00 86.94 95 LEU A N 1
ATOM 758 C CA . LEU A 1 95 ? 24.318 -8.473 3.071 1.00 86.94 95 LEU A CA 1
ATOM 759 C C . LEU A 1 95 ? 22.949 -8.533 3.775 1.00 86.94 95 LEU A C 1
ATOM 761 O O . LEU A 1 95 ? 22.696 -7.766 4.705 1.00 86.94 95 LEU A O 1
ATOM 765 N N . SER A 1 96 ? 22.067 -9.451 3.364 1.00 86.75 96 SER A N 1
ATOM 766 C CA . SER A 1 96 ? 20.695 -9.556 3.869 1.00 86.75 96 SER A CA 1
ATOM 767 C C . SER A 1 96 ? 20.557 -9.632 5.398 1.00 86.75 96 SER A C 1
ATOM 769 O O . SER A 1 96 ? 19.719 -8.885 5.908 1.00 86.75 96 SER A O 1
ATOM 771 N N . PRO A 1 97 ? 21.352 -10.411 6.171 1.00 87.25 97 PRO A N 1
ATOM 772 C CA . PRO A 1 97 ? 21.180 -10.461 7.626 1.00 87.25 97 PRO A CA 1
ATOM 773 C C . PRO A 1 97 ? 21.435 -9.101 8.290 1.00 87.25 97 PRO A C 1
ATOM 775 O O . PRO A 1 97 ? 20.694 -8.702 9.186 1.00 87.25 97 PRO A O 1
ATOM 778 N N . PHE A 1 98 ? 22.424 -8.345 7.807 1.00 88.25 98 PHE A N 1
ATOM 779 C CA . PHE A 1 98 ? 22.741 -7.014 8.329 1.00 88.25 98 PHE A CA 1
ATOM 780 C C . PHE A 1 98 ? 21.653 -5.995 7.982 1.00 88.25 98 PHE A C 1
ATOM 782 O O . PHE A 1 98 ? 21.253 -5.199 8.832 1.00 88.25 98 PHE A O 1
ATOM 789 N N . LEU A 1 99 ? 21.128 -6.050 6.751 1.00 84.56 99 LEU A N 1
ATOM 790 C CA . LEU A 1 99 ? 20.036 -5.175 6.320 1.00 84.56 99 LEU A CA 1
ATOM 791 C C . LEU A 1 99 ? 18.759 -5.419 7.122 1.00 84.56 99 LEU A C 1
ATOM 793 O O . LEU A 1 99 ? 18.084 -4.459 7.479 1.00 84.56 99 LEU A O 1
ATOM 797 N N . VAL A 1 100 ? 18.432 -6.676 7.431 1.00 83.69 100 VAL A N 1
ATOM 798 C CA . VAL A 1 100 ? 17.242 -7.006 8.229 1.00 83.69 100 VAL A CA 1
ATOM 799 C C . VAL A 1 100 ? 17.348 -6.417 9.632 1.00 83.69 100 VAL A C 1
ATOM 801 O O . VAL A 1 100 ? 16.411 -5.758 10.076 1.00 83.69 100 VAL A O 1
ATOM 804 N N . ILE A 1 101 ? 18.491 -6.585 10.305 1.00 85.88 101 ILE A N 1
ATOM 805 C CA . ILE A 1 101 ? 18.708 -6.023 11.647 1.00 85.88 101 ILE A CA 1
ATOM 806 C C . ILE A 1 101 ? 18.575 -4.496 11.612 1.00 85.88 101 ILE A C 1
ATOM 808 O O . ILE A 1 101 ? 17.827 -3.923 12.404 1.00 85.88 101 ILE A O 1
ATOM 812 N N . PHE A 1 102 ? 19.241 -3.839 10.658 1.00 85.38 102 PHE A N 1
ATOM 813 C CA . PHE A 1 102 ? 19.157 -2.388 10.494 1.00 85.38 102 PHE A CA 1
ATOM 814 C C . PHE A 1 102 ? 17.717 -1.915 10.261 1.00 85.38 102 PHE A C 1
ATOM 816 O O . PHE A 1 102 ? 17.267 -0.957 10.889 1.00 85.38 102 PHE A O 1
ATOM 823 N N . MET A 1 103 ? 16.970 -2.608 9.400 1.00 80.31 103 MET A N 1
ATOM 824 C CA . MET A 1 103 ? 15.579 -2.273 9.100 1.00 80.31 103 MET A CA 1
ATOM 825 C C . MET A 1 103 ? 14.658 -2.439 10.309 1.00 80.31 103 MET A C 1
ATOM 827 O O . MET A 1 103 ? 13.774 -1.610 10.502 1.00 80.31 103 MET A O 1
ATOM 831 N N . VAL A 1 104 ? 14.854 -3.473 11.134 1.00 82.19 104 VAL A N 1
ATOM 832 C CA . VAL A 1 104 ? 14.068 -3.676 12.363 1.00 82.19 104 VAL A CA 1
ATOM 833 C C . VAL A 1 104 ? 14.317 -2.542 13.357 1.00 82.19 104 VAL A C 1
ATOM 835 O O . VAL A 1 104 ? 13.364 -1.978 13.894 1.00 82.19 104 VAL A O 1
ATOM 838 N N . VAL A 1 105 ? 15.579 -2.150 13.556 1.00 85.00 105 VAL A N 1
ATOM 839 C CA . VAL A 1 105 ? 15.928 -1.016 14.427 1.00 85.00 105 VAL A CA 1
ATOM 840 C C . VAL A 1 105 ? 15.342 0.286 13.881 1.00 85.00 105 VAL A C 1
ATOM 842 O O . VAL A 1 105 ? 14.710 1.038 14.621 1.00 85.00 105 VAL A O 1
ATOM 845 N N . TYR A 1 106 ? 15.485 0.537 12.579 1.00 81.75 106 TYR A N 1
ATOM 846 C CA . TYR A 1 106 ? 14.918 1.716 11.927 1.00 81.75 106 TYR A CA 1
ATOM 847 C C . TYR A 1 106 ? 13.391 1.770 12.052 1.00 81.75 106 TYR A C 1
ATOM 849 O O . TYR A 1 106 ? 12.830 2.826 12.346 1.00 81.75 106 TYR A O 1
ATOM 857 N N . LEU A 1 107 ? 12.716 0.631 11.864 1.00 75.44 107 LEU A N 1
ATOM 858 C CA . LEU A 1 107 ? 11.274 0.504 12.043 1.00 75.44 107 LEU A CA 1
ATOM 859 C C . LEU A 1 107 ? 10.884 0.906 13.464 1.00 75.44 107 LEU A C 1
ATOM 861 O O . LEU A 1 107 ? 9.983 1.727 13.614 1.00 75.44 107 LEU A O 1
ATOM 865 N N . PHE A 1 108 ? 11.571 0.366 14.474 1.00 79.88 108 PHE A N 1
ATOM 866 C CA . PHE A 1 108 ? 11.294 0.663 15.874 1.00 79.88 108 PHE A CA 1
ATOM 867 C C . PHE A 1 108 ? 11.484 2.150 16.177 1.00 79.88 108 PHE A C 1
ATOM 869 O O . PHE A 1 108 ? 10.564 2.782 16.684 1.00 79.88 108 PHE A O 1
ATOM 876 N N . LEU A 1 109 ? 12.621 2.734 15.789 1.00 80.50 109 LEU A N 1
ATOM 877 C CA . LEU A 1 109 ? 12.909 4.150 16.034 1.00 80.50 109 LEU A CA 1
ATOM 878 C C . LEU A 1 109 ? 11.894 5.072 15.347 1.00 80.50 109 LEU A C 1
ATOM 880 O O . LEU A 1 109 ? 11.382 6.000 15.966 1.00 80.50 109 LEU A O 1
ATOM 884 N N . ARG A 1 110 ? 11.559 4.797 14.081 1.00 73.12 110 ARG A N 1
ATOM 885 C CA . ARG A 1 110 ? 10.639 5.639 13.309 1.00 73.12 110 ARG A CA 1
ATOM 886 C C . ARG A 1 110 ? 9.183 5.491 13.741 1.00 73.12 110 ARG A C 1
ATOM 888 O O . ARG A 1 110 ? 8.445 6.473 13.742 1.00 73.12 110 ARG A O 1
ATOM 895 N N . HIS A 1 111 ? 8.748 4.276 14.065 1.00 68.62 111 HIS A N 1
ATOM 896 C CA . HIS A 1 111 ? 7.367 4.053 14.483 1.00 68.62 111 HIS A CA 1
ATOM 897 C C . HIS A 1 111 ? 7.154 4.422 15.949 1.00 68.62 111 HIS A C 1
ATOM 899 O O . HIS A 1 111 ? 6.056 4.859 16.271 1.00 68.62 111 HIS A O 1
ATOM 905 N N . ALA A 1 112 ? 8.167 4.335 16.818 1.00 68.62 112 ALA A N 1
ATOM 906 C CA . ALA A 1 112 ? 8.056 4.788 18.206 1.00 68.62 112 ALA A CA 1
ATOM 907 C C . ALA A 1 112 ? 7.643 6.267 18.286 1.00 68.62 112 ALA A C 1
ATOM 909 O O . ALA A 1 112 ? 6.711 6.606 19.011 1.00 68.62 112 ALA A O 1
ATOM 910 N N . GLU A 1 113 ? 8.258 7.130 17.473 1.00 67.75 113 GLU A N 1
ATOM 911 C CA . GLU A 1 113 ? 7.888 8.547 17.379 1.00 67.75 113 GLU A CA 1
ATOM 912 C C . GLU A 1 113 ? 6.448 8.739 16.862 1.00 67.75 113 GLU A C 1
ATOM 914 O O . GLU A 1 113 ? 5.677 9.538 17.393 1.00 67.75 113 GLU A O 1
ATOM 919 N N . GLN A 1 114 ? 6.056 7.984 15.831 1.00 64.25 114 GLN A N 1
ATOM 920 C CA . GLN A 1 114 ? 4.733 8.112 15.213 1.00 64.25 114 GLN A CA 1
ATOM 921 C C . GLN A 1 114 ? 3.601 7.596 16.107 1.00 64.25 114 GLN A C 1
ATOM 923 O O . GLN A 1 114 ? 2.542 8.220 16.161 1.00 64.25 114 GLN A O 1
ATOM 928 N N . PHE A 1 115 ? 3.824 6.492 16.825 1.00 62.69 115 PHE A N 1
ATOM 929 C CA . PHE A 1 115 ? 2.872 5.962 17.800 1.00 62.69 115 PHE A CA 1
ATOM 930 C C . PHE A 1 115 ? 2.680 6.909 18.982 1.00 62.69 115 PHE A C 1
ATOM 932 O O . PHE A 1 115 ? 1.559 7.029 19.470 1.00 62.69 115 PHE A O 1
ATOM 939 N N . TYR A 1 116 ? 3.741 7.599 19.411 1.00 63.09 116 TYR A N 1
ATOM 940 C CA . TYR A 1 116 ? 3.663 8.547 20.518 1.00 63.09 116 TYR A CA 1
ATOM 941 C C . TYR A 1 116 ? 2.869 9.810 20.150 1.00 63.09 116 TYR A C 1
ATOM 943 O O . TYR A 1 116 ? 2.036 10.262 20.930 1.00 63.09 116 TYR A O 1
ATOM 951 N N . ASN A 1 117 ? 3.084 10.357 18.948 1.00 64.75 117 ASN A N 1
ATOM 952 C CA . ASN A 1 117 ? 2.498 11.644 18.564 1.00 64.75 117 ASN A CA 1
ATOM 953 C C . ASN A 1 117 ? 1.083 11.531 17.964 1.00 64.75 117 ASN A C 1
ATOM 955 O O . ASN A 1 117 ? 0.228 12.358 18.272 1.00 64.75 117 ASN A O 1
ATOM 959 N N . HIS A 1 118 ? 0.804 10.526 17.119 1.00 62.38 118 HIS A N 1
ATOM 960 C CA . HIS A 1 118 ? -0.491 10.396 16.432 1.00 62.38 118 HIS A CA 1
ATOM 961 C C . HIS A 1 118 ? -0.876 8.922 16.170 1.00 62.38 118 HIS A C 1
ATOM 963 O O . HIS A 1 118 ? -0.621 8.410 15.072 1.00 62.38 118 HIS A O 1
ATOM 969 N N . PRO A 1 119 ? -1.566 8.236 17.107 1.00 60.16 119 PRO A N 1
ATOM 970 C CA . PRO A 1 119 ? -1.907 6.814 16.968 1.00 60.16 119 PRO A CA 1
ATOM 971 C C . PRO A 1 119 ? -2.817 6.518 15.762 1.00 60.16 119 PRO A C 1
ATOM 973 O O . PRO A 1 119 ? -2.737 5.441 15.174 1.00 60.16 119 PRO A O 1
ATOM 976 N N . SER A 1 120 ? -3.621 7.492 15.322 1.00 61.12 120 SER A N 1
ATOM 977 C CA . SER A 1 120 ? -4.465 7.396 14.120 1.00 61.12 120 SER A CA 1
ATOM 978 C C . SER A 1 120 ? -3.675 7.370 12.805 1.00 61.12 120 SER A C 1
ATOM 980 O O . SER A 1 120 ? -4.200 6.946 11.779 1.00 61.12 120 SER A O 1
ATOM 982 N N . THR A 1 121 ? -2.400 7.777 12.806 1.00 60.09 121 THR A N 1
ATOM 983 C CA . THR A 1 121 ? -1.559 7.764 11.595 1.00 60.09 121 THR A CA 1
ATOM 984 C C . THR A 1 121 ? -1.057 6.358 11.267 1.00 60.09 121 THR A C 1
ATOM 986 O O . THR A 1 121 ? -0.791 6.058 10.101 1.00 60.09 121 THR A O 1
ATOM 989 N N . ALA A 1 122 ? -0.971 5.466 12.259 1.00 57.78 122 ALA A N 1
ATOM 990 C CA . ALA A 1 122 ? -0.523 4.089 12.058 1.00 57.78 122 ALA A CA 1
ATOM 991 C C . ALA A 1 122 ? -1.470 3.302 11.132 1.00 57.78 122 ALA A C 1
ATOM 993 O O . ALA A 1 122 ? -1.017 2.540 10.279 1.00 57.78 122 ALA A O 1
ATOM 994 N N . SER A 1 123 ? -2.780 3.558 11.215 1.00 64.44 123 SER A N 1
ATOM 995 C CA . SER A 1 123 ? -3.785 2.944 10.338 1.00 64.44 123 SER A CA 1
ATOM 996 C C . SER A 1 123 ? -3.935 3.643 8.981 1.00 64.44 123 SER A C 1
ATOM 998 O O . SER A 1 123 ? -4.721 3.192 8.143 1.00 64.44 123 SER A O 1
ATOM 1000 N N . SER A 1 124 ? -3.174 4.716 8.721 1.00 73.44 124 SER A N 1
ATOM 1001 C CA . SER A 1 124 ? -3.228 5.407 7.434 1.00 73.44 124 SER A CA 1
ATOM 1002 C C . SER A 1 124 ? -2.767 4.489 6.302 1.00 73.44 124 SER A C 1
ATOM 1004 O O . SER A 1 124 ? -1.800 3.729 6.419 1.00 73.44 124 SER A O 1
ATOM 1006 N N . ARG A 1 125 ? -3.480 4.546 5.180 1.00 82.88 125 ARG A N 1
ATOM 1007 C CA . ARG A 1 125 ? -3.158 3.777 3.979 1.00 82.88 125 ARG A CA 1
ATOM 1008 C C . ARG A 1 125 ? -2.356 4.628 2.999 1.00 82.88 125 ARG A C 1
ATOM 1010 O O . ARG A 1 125 ? -2.506 5.848 2.939 1.00 82.88 125 ARG A O 1
ATOM 1017 N N . ARG A 1 126 ? -1.467 3.983 2.247 1.00 86.00 126 ARG A N 1
ATOM 1018 C CA . ARG A 1 126 ? -0.576 4.606 1.266 1.00 86.00 126 ARG A CA 1
ATOM 1019 C C . ARG A 1 126 ? -0.477 3.742 0.018 1.00 86.00 126 ARG A C 1
ATOM 1021 O O . ARG A 1 126 ? -0.541 2.516 0.072 1.00 86.00 126 ARG A O 1
ATOM 1028 N N . TRP A 1 127 ? -0.237 4.389 -1.116 1.00 86.69 127 TRP A N 1
ATOM 1029 C CA . TRP A 1 127 ? 0.063 3.680 -2.355 1.00 86.69 127 TRP A CA 1
ATOM 1030 C C . TRP A 1 127 ? 1.382 2.918 -2.247 1.00 86.69 127 TRP A C 1
ATOM 1032 O O . TRP A 1 127 ? 2.415 3.489 -1.871 1.00 86.69 127 TRP A O 1
ATOM 1042 N N . SER A 1 128 ? 1.347 1.641 -2.618 1.00 84.06 128 SER A N 1
ATOM 1043 C CA . SER A 1 128 ? 2.533 0.797 -2.710 1.00 84.06 128 SER A CA 1
ATOM 1044 C C . SER A 1 128 ? 3.505 1.346 -3.760 1.00 84.06 128 SER A C 1
ATOM 1046 O O . SER A 1 128 ? 3.129 2.080 -4.677 1.00 84.06 128 SER A O 1
ATOM 1048 N N . ASN A 1 129 ? 4.788 1.000 -3.648 1.00 82.38 129 ASN A N 1
ATOM 1049 C CA . ASN A 1 129 ? 5.775 1.453 -4.635 1.00 82.38 129 ASN A CA 1
ATOM 1050 C C . ASN A 1 129 ? 5.463 0.925 -6.034 1.00 82.38 129 ASN A C 1
ATOM 1052 O O . ASN A 1 129 ? 5.631 1.651 -7.008 1.00 82.38 129 ASN A O 1
ATOM 1056 N N . LEU A 1 130 ? 4.941 -0.299 -6.126 1.00 82.62 130 LEU A N 1
ATOM 1057 C CA . LEU A 1 130 ? 4.456 -0.847 -7.383 1.00 82.62 130 LEU A CA 1
ATOM 1058 C C . LEU A 1 130 ? 3.329 0.012 -7.969 1.00 82.62 130 LEU A C 1
ATOM 1060 O O . LEU A 1 130 ? 3.417 0.397 -9.131 1.00 82.62 130 LEU A O 1
ATOM 1064 N N . ALA A 1 131 ? 2.311 0.344 -7.166 1.00 85.88 131 ALA A N 1
ATOM 1065 C CA . ALA A 1 131 ? 1.197 1.184 -7.604 1.00 85.88 131 ALA A CA 1
ATOM 1066 C C . ALA A 1 131 ? 1.699 2.530 -8.140 1.00 85.88 131 ALA A C 1
ATOM 1068 O O . ALA A 1 131 ? 1.291 2.961 -9.214 1.00 85.88 131 ALA A O 1
ATOM 1069 N N . LYS A 1 132 ? 2.674 3.143 -7.455 1.00 88.31 132 LYS A N 1
ATOM 1070 C CA . LYS A 1 132 ? 3.279 4.401 -7.909 1.00 88.31 132 LYS A CA 1
ATOM 1071 C C . LYS A 1 132 ? 3.897 4.286 -9.302 1.00 88.31 132 LYS A C 1
ATOM 1073 O O . LYS A 1 132 ? 3.704 5.174 -10.119 1.00 88.31 132 LYS A O 1
ATOM 1078 N N . TRP A 1 133 ? 4.614 3.203 -9.595 1.00 86.56 133 TRP A N 1
ATOM 1079 C CA . TRP A 1 133 ? 5.185 2.998 -10.928 1.00 86.56 133 TRP A CA 1
ATOM 1080 C C . TRP A 1 133 ? 4.146 2.624 -11.986 1.00 86.56 133 TRP A C 1
ATOM 1082 O O . TRP A 1 133 ? 4.319 2.992 -13.143 1.00 86.56 133 TRP A O 1
ATOM 1092 N N . MET A 1 134 ? 3.074 1.926 -11.604 1.00 86.19 134 MET A N 1
ATOM 1093 C CA . MET A 1 134 ? 1.980 1.569 -12.512 1.00 86.19 134 MET A CA 1
ATOM 1094 C C . MET A 1 134 ? 1.127 2.772 -12.921 1.00 86.19 134 MET A C 1
ATOM 1096 O O . MET A 1 134 ? 0.647 2.820 -14.048 1.00 86.19 134 MET A O 1
ATOM 1100 N N . PHE A 1 135 ? 0.924 3.729 -12.015 1.00 90.50 135 PHE A N 1
ATOM 1101 C CA . PHE A 1 135 ? 0.105 4.919 -12.273 1.00 90.50 135 PHE A CA 1
ATOM 1102 C C . PHE A 1 135 ? 0.884 6.046 -12.948 1.00 90.50 135 PHE A C 1
ATOM 1104 O O . PHE A 1 135 ? 0.292 7.026 -13.397 1.00 90.50 135 PHE A O 1
ATOM 1111 N N . ARG A 1 136 ? 2.215 5.938 -12.983 1.00 91.12 136 ARG A N 1
ATOM 1112 C CA . ARG A 1 136 ? 3.088 6.957 -13.553 1.00 91.12 136 ARG A CA 1
ATOM 1113 C C . ARG A 1 136 ? 3.000 6.959 -15.072 1.00 91.12 136 ARG A C 1
ATOM 1115 O O . ARG A 1 136 ? 3.143 5.920 -15.717 1.00 91.12 136 ARG A O 1
ATOM 1122 N N . GLU A 1 137 ? 2.835 8.143 -15.641 1.00 90.56 137 GLU A N 1
ATOM 1123 C CA . GLU A 1 137 ? 2.759 8.316 -17.086 1.00 90.56 137 GLU A CA 1
ATOM 1124 C C . GLU A 1 137 ? 4.143 8.492 -17.723 1.00 90.56 137 GLU A C 1
ATOM 1126 O O . GLU A 1 137 ? 5.129 8.885 -17.085 1.00 90.56 137 GLU A O 1
ATOM 1131 N N . PHE A 1 138 ? 4.230 8.207 -19.024 1.00 89.94 138 PHE A N 1
ATOM 1132 C CA . PHE A 1 138 ? 5.455 8.438 -19.784 1.00 89.94 138 PHE A CA 1
ATOM 1133 C C . PHE A 1 138 ? 5.787 9.932 -19.822 1.00 89.94 138 PHE A C 1
ATOM 1135 O O . PHE A 1 138 ? 4.943 10.757 -20.151 1.00 89.94 138 PHE A O 1
ATOM 1142 N N . ASN A 1 139 ? 7.051 10.269 -19.558 1.00 90.00 139 ASN A N 1
ATOM 1143 C CA . ASN A 1 139 ? 7.552 11.646 -19.462 1.00 90.00 139 ASN A CA 1
ATOM 1144 C C . ASN A 1 139 ? 6.957 12.487 -18.316 1.00 90.00 139 ASN A C 1
ATOM 1146 O O . ASN A 1 139 ? 7.173 13.698 -18.292 1.00 90.00 139 ASN A O 1
ATOM 1150 N N . GLU A 1 140 ? 6.286 11.874 -17.340 1.00 90.38 140 GLU A N 1
ATOM 1151 C CA . GLU A 1 140 ? 5.752 12.591 -16.180 1.00 90.38 140 GLU A CA 1
ATOM 1152 C C . GLU A 1 140 ? 6.845 12.890 -15.140 1.00 90.38 140 GLU A C 1
ATOM 1154 O O . GLU A 1 140 ? 7.488 11.992 -14.573 1.00 90.38 140 GLU A O 1
ATOM 1159 N N . VAL A 1 141 ? 7.057 14.181 -14.872 1.00 91.19 141 VAL A N 1
ATOM 1160 C CA . VAL A 1 141 ? 8.053 14.641 -13.898 1.00 91.19 141 VAL A CA 1
ATOM 1161 C C . VAL A 1 141 ? 7.623 14.264 -12.477 1.00 91.19 141 VAL A C 1
ATOM 1163 O O . VAL A 1 141 ? 6.446 14.308 -12.132 1.00 91.19 141 VAL A O 1
ATOM 1166 N N . ASP A 1 142 ? 8.598 13.924 -11.631 1.00 89.31 142 ASP A N 1
ATOM 1167 C CA . ASP A 1 142 ? 8.369 13.394 -10.280 1.00 89.31 142 ASP A CA 1
ATOM 1168 C C . ASP A 1 142 ? 7.497 14.296 -9.387 1.00 89.31 142 ASP A C 1
ATOM 1170 O O . ASP A 1 142 ? 6.644 13.794 -8.663 1.00 89.31 142 ASP A O 1
ATOM 1174 N N . HIS A 1 143 ? 7.653 15.623 -9.454 1.00 91.00 143 HIS A N 1
ATOM 1175 C CA . HIS A 1 143 ? 6.847 16.533 -8.632 1.00 91.00 143 HIS A CA 1
ATOM 1176 C C . HIS A 1 143 ? 5.372 16.571 -9.064 1.00 91.00 143 HIS A C 1
ATOM 1178 O O . HIS A 1 143 ? 4.496 16.575 -8.201 1.00 91.00 143 HIS A O 1
ATOM 1184 N N . LEU A 1 144 ? 5.091 16.538 -10.374 1.00 92.38 144 LEU A N 1
ATOM 1185 C CA . LEU A 1 144 ? 3.723 16.489 -10.905 1.00 92.38 144 LEU A CA 1
ATOM 1186 C C . LEU A 1 144 ? 3.047 15.179 -10.507 1.00 92.38 144 LEU A C 1
ATOM 1188 O O . LEU A 1 144 ? 1.938 15.185 -9.973 1.00 92.38 144 LEU A O 1
ATOM 1192 N N . PHE A 1 145 ? 3.774 14.073 -10.669 1.00 93.00 145 PHE A N 1
ATOM 1193 C CA . PHE A 1 145 ? 3.311 12.758 -10.254 1.00 93.00 145 PHE A CA 1
ATOM 1194 C C . PHE A 1 145 ? 3.014 12.707 -8.749 1.00 93.00 145 PHE A C 1
ATOM 1196 O O . PHE A 1 145 ? 1.946 12.258 -8.338 1.00 93.00 145 PHE A O 1
ATOM 1203 N N . LYS A 1 146 ? 3.933 13.211 -7.912 1.00 91.88 146 LYS A N 1
ATOM 1204 C CA . LYS A 1 146 ? 3.759 13.275 -6.452 1.00 91.88 146 LYS A CA 1
ATOM 1205 C C . LYS A 1 146 ? 2.540 14.098 -6.052 1.00 91.88 146 LYS A C 1
ATOM 1207 O O . LYS A 1 146 ? 1.803 13.681 -5.165 1.00 91.88 146 LYS A O 1
ATOM 1212 N N . HIS A 1 147 ? 2.318 15.239 -6.696 1.00 92.75 147 HIS A N 1
ATOM 1213 C CA . HIS A 1 147 ? 1.139 16.059 -6.443 1.00 92.75 147 HIS A CA 1
ATOM 1214 C C . HIS A 1 147 ? -0.147 15.277 -6.747 1.00 92.75 147 HIS A C 1
ATOM 1216 O O . HIS A 1 147 ? -0.987 15.100 -5.868 1.00 92.75 147 HIS A O 1
ATOM 1222 N N . ARG A 1 148 ? -0.249 14.707 -7.954 1.00 94.00 148 ARG A N 1
ATOM 1223 C CA . ARG A 1 148 ? -1.402 13.917 -8.407 1.00 94.00 148 ARG A CA 1
ATOM 1224 C C . ARG A 1 148 ? -1.687 12.715 -7.501 1.00 94.00 148 ARG A C 1
ATOM 1226 O O . ARG A 1 148 ? -2.823 12.507 -7.071 1.00 94.00 148 ARG A O 1
ATOM 1233 N N . ILE A 1 149 ? -0.653 11.941 -7.167 1.00 92.56 149 ILE A N 1
ATOM 1234 C CA . ILE A 1 149 ? -0.815 10.725 -6.368 1.00 92.56 149 ILE A CA 1
ATOM 1235 C C . ILE A 1 149 ? -1.160 11.033 -4.910 1.00 92.56 149 ILE A C 1
ATOM 1237 O O . ILE A 1 149 ? -1.960 10.310 -4.321 1.00 92.56 149 ILE A O 1
ATOM 1241 N N . ASN A 1 150 ? -0.620 12.106 -4.329 1.00 91.94 150 ASN A N 1
ATOM 1242 C CA . ASN A 1 150 ? -0.936 12.492 -2.956 1.00 91.94 150 ASN A CA 1
ATOM 1243 C C . ASN A 1 150 ? -2.388 12.972 -2.830 1.00 91.94 150 ASN A C 1
ATOM 1245 O O . ASN A 1 150 ? -3.063 12.568 -1.886 1.00 91.94 150 ASN A O 1
ATOM 1249 N N . SER A 1 151 ? -2.901 13.727 -3.809 1.00 91.56 151 SER A N 1
ATOM 1250 C CA . SER A 1 151 ? -4.316 14.131 -3.839 1.00 91.56 151 SER A CA 1
ATOM 1251 C C . SER A 1 151 ? -5.269 12.933 -3.929 1.00 91.56 151 SER A C 1
ATOM 1253 O O . SER A 1 151 ? -6.337 12.939 -3.325 1.00 91.56 151 SER A O 1
ATOM 1255 N N . SER A 1 152 ? -4.861 11.849 -4.601 1.00 93.25 152 SER A N 1
ATOM 1256 C CA . SER A 1 152 ? -5.684 10.634 -4.717 1.00 93.25 152 SER A CA 1
ATOM 1257 C C . SER A 1 152 ? -5.843 9.837 -3.413 1.00 93.25 152 SER A C 1
ATOM 1259 O O . SER A 1 152 ? -6.766 9.033 -3.308 1.00 93.25 152 SER A O 1
ATOM 1261 N N . VAL A 1 153 ? -4.964 10.029 -2.416 1.00 91.56 153 VAL A N 1
ATOM 1262 C CA . VAL A 1 153 ? -4.944 9.218 -1.179 1.00 91.56 153 VAL A CA 1
ATOM 1263 C C . VAL A 1 153 ? -6.246 9.360 -0.394 1.00 91.56 153 VAL A C 1
ATOM 1265 O O . VAL A 1 153 ? -6.770 8.370 0.115 1.00 91.56 153 VAL A O 1
ATOM 1268 N N . MET A 1 154 ? -6.787 10.578 -0.322 1.00 90.56 154 MET A N 1
ATOM 1269 C CA . MET A 1 154 ? -8.048 10.846 0.370 1.00 90.56 154 MET A CA 1
ATOM 1270 C C . MET A 1 154 ? -9.212 10.112 -0.307 1.00 90.56 154 MET A C 1
ATOM 1272 O O . MET A 1 154 ? -9.960 9.400 0.357 1.00 90.56 154 MET A O 1
ATOM 1276 N N . HIS A 1 155 ? -9.309 10.210 -1.634 1.00 92.44 155 HIS A N 1
ATOM 1277 C CA . HIS A 1 155 ? -10.358 9.557 -2.420 1.00 92.44 155 HIS A CA 1
ATOM 1278 C C . HIS A 1 155 ? -10.249 8.026 -2.387 1.00 92.44 155 HIS A C 1
ATOM 1280 O O . HIS A 1 155 ? -11.257 7.335 -2.291 1.00 92.44 155 HIS A O 1
ATOM 1286 N N . ALA A 1 156 ? -9.026 7.486 -2.399 1.00 92.19 156 ALA A N 1
ATOM 1287 C CA . ALA A 1 156 ? -8.781 6.049 -2.287 1.00 92.19 156 ALA A CA 1
ATOM 1288 C C . ALA A 1 156 ? -9.195 5.492 -0.918 1.00 92.19 156 ALA A C 1
ATOM 1290 O O . ALA A 1 156 ? -9.717 4.381 -0.828 1.00 92.19 156 ALA A O 1
ATOM 1291 N N . SER A 1 157 ? -8.979 6.274 0.144 1.00 90.00 157 SER A N 1
ATOM 1292 C CA . SER A 1 157 ? -9.468 5.947 1.482 1.00 90.00 157 SER A CA 1
ATOM 1293 C C . SER A 1 157 ? -10.996 5.933 1.519 1.00 90.00 157 SER A C 1
ATOM 1295 O O . SER A 1 157 ? -11.581 4.986 2.036 1.00 90.00 157 SER A O 1
ATOM 1297 N N . GLU A 1 158 ? -11.641 6.932 0.910 1.00 89.12 158 GLU A N 1
ATOM 1298 C CA . GLU A 1 158 ? -13.101 7.026 0.865 1.00 89.12 158 GLU A CA 1
ATOM 1299 C C . GLU A 1 158 ? -13.739 5.862 0.101 1.00 89.12 158 GLU A C 1
ATOM 1301 O O . GLU A 1 158 ? -14.675 5.250 0.602 1.00 89.12 158 GLU A O 1
ATOM 1306 N N . TYR A 1 159 ? -13.169 5.464 -1.042 1.00 90.81 159 TYR A N 1
ATOM 1307 C CA . TYR A 1 159 ? -13.608 4.271 -1.770 1.00 90.81 159 TYR A CA 1
ATOM 1308 C C . TYR A 1 159 ? -13.578 3.007 -0.896 1.00 90.81 159 TYR A C 1
ATOM 1310 O O . TYR A 1 159 ? -14.525 2.228 -0.901 1.00 90.81 159 TYR A O 1
ATOM 1318 N N . LEU A 1 160 ? -12.526 2.800 -0.100 1.00 88.44 160 LEU A N 1
ATOM 1319 C CA . LEU A 1 160 ? -12.438 1.620 0.765 1.00 88.44 160 LEU A CA 1
ATOM 1320 C C . LEU A 1 160 ? -13.402 1.651 1.952 1.00 88.44 160 LEU A C 1
ATOM 1322 O O . LEU A 1 160 ? -13.800 0.586 2.422 1.00 88.44 160 LEU A O 1
ATOM 1326 N N . LYS A 1 161 ? -13.802 2.837 2.424 1.00 86.69 161 LYS A N 1
ATOM 1327 C CA . LYS A 1 161 ? -14.844 2.961 3.455 1.00 86.69 161 LYS A CA 1
ATOM 1328 C C . LYS A 1 161 ? -16.218 2.515 2.954 1.00 86.69 161 LYS A C 1
ATOM 1330 O O . LYS A 1 161 ? -17.026 2.093 3.774 1.00 86.69 161 LYS A O 1
ATOM 1335 N N . GLN A 1 162 ? -16.452 2.524 1.638 1.00 86.44 162 GLN A N 1
ATOM 1336 C CA . GLN A 1 162 ? -17.687 2.014 1.026 1.00 86.44 162 GLN A CA 1
ATOM 1337 C C . GLN A 1 162 ? -17.859 0.492 1.170 1.00 86.44 162 GLN A C 1
ATOM 1339 O O . GLN A 1 162 ? -18.910 -0.042 0.827 1.00 86.44 162 GLN A O 1
ATOM 1344 N N . PHE A 1 163 ? -16.854 -0.218 1.697 1.00 85.50 163 PHE A N 1
ATOM 1345 C CA . PHE A 1 163 ? -16.905 -1.655 1.972 1.00 85.50 163 PHE A CA 1
ATOM 1346 C C . PHE A 1 163 ? -16.869 -1.938 3.480 1.00 85.50 163 PHE A C 1
ATOM 1348 O O . PHE A 1 163 ? -15.867 -2.457 3.991 1.00 85.50 163 PHE A O 1
ATOM 1355 N N . PRO A 1 164 ? -17.938 -1.607 4.229 1.00 79.44 164 PRO A N 1
ATOM 1356 C CA . PRO A 1 164 ? -18.016 -1.968 5.633 1.00 79.44 164 PRO A CA 1
ATOM 1357 C C . PRO A 1 164 ? -18.078 -3.494 5.772 1.00 79.44 164 PRO A C 1
ATOM 1359 O O . PRO A 1 164 ? -18.826 -4.173 5.071 1.00 79.44 164 PRO A O 1
ATOM 1362 N N . SER A 1 165 ? -17.300 -4.046 6.705 1.00 78.69 165 SER A N 1
ATOM 1363 C CA . SER A 1 165 ? -17.410 -5.459 7.070 1.00 78.69 165 SER A CA 1
ATOM 1364 C C . SER A 1 165 ? -18.413 -5.603 8.219 1.00 78.69 165 SER A C 1
ATOM 1366 O O . SER A 1 165 ? -18.080 -5.250 9.358 1.00 78.69 165 SER A O 1
ATOM 1368 N N . PRO A 1 166 ? -19.630 -6.124 7.971 1.00 80.25 166 PRO A N 1
ATOM 1369 C CA . PRO A 1 166 ? -20.659 -6.224 9.005 1.00 80.25 166 PRO A CA 1
ATOM 1370 C C . PRO A 1 166 ? -20.212 -7.118 10.167 1.00 80.25 166 PRO A C 1
ATOM 1372 O O . PRO A 1 166 ? -20.514 -6.825 11.318 1.00 80.25 166 PRO A O 1
ATOM 1375 N N . ILE A 1 167 ? -19.419 -8.157 9.890 1.00 83.69 167 ILE A N 1
ATOM 1376 C CA . ILE A 1 167 ? -18.884 -9.069 10.910 1.00 83.69 167 ILE A CA 1
ATOM 1377 C C . ILE A 1 167 ? -17.968 -8.318 11.885 1.00 83.69 167 ILE A C 1
ATOM 1379 O O . ILE A 1 167 ? -18.094 -8.482 13.096 1.00 83.69 167 ILE A O 1
ATOM 1383 N N . ILE A 1 168 ? -17.079 -7.459 11.371 1.00 81.94 168 ILE A N 1
ATOM 1384 C CA . ILE A 1 168 ? -16.172 -6.661 12.209 1.00 81.94 168 ILE A CA 1
ATOM 1385 C C . ILE A 1 168 ? -16.975 -5.680 13.067 1.00 81.94 168 ILE A C 1
ATOM 1387 O O . ILE A 1 168 ? -16.703 -5.565 14.259 1.00 81.94 168 ILE A O 1
ATOM 1391 N N . SER A 1 169 ? -17.998 -5.034 12.496 1.00 84.06 169 SER A N 1
ATOM 1392 C CA . SER A 1 169 ? -18.879 -4.122 13.237 1.00 84.06 169 SER A CA 1
ATOM 1393 C C . SER A 1 169 ? -19.648 -4.842 14.353 1.00 84.06 169 SER A C 1
ATOM 1395 O O . SER A 1 169 ? -19.666 -4.371 15.488 1.00 84.06 169 SER A O 1
ATOM 1397 N N . ILE A 1 170 ? -20.213 -6.024 14.082 1.00 87.75 170 ILE A N 1
ATOM 1398 C CA . ILE A 1 170 ? -20.921 -6.836 15.088 1.00 87.75 170 ILE A CA 1
ATOM 1399 C C . ILE A 1 170 ? -19.980 -7.230 16.235 1.00 87.75 170 ILE A C 1
ATOM 1401 O O . ILE A 1 170 ? -20.327 -7.049 17.403 1.00 87.75 170 ILE A O 1
ATOM 1405 N N . ILE A 1 171 ? -18.778 -7.721 15.919 1.00 88.88 171 ILE A N 1
ATOM 1406 C CA . ILE A 1 171 ? -17.778 -8.100 16.928 1.00 88.88 171 ILE A CA 1
ATOM 1407 C C . ILE A 1 171 ? -17.343 -6.876 17.746 1.00 88.88 171 ILE A C 1
ATOM 1409 O O . ILE A 1 171 ? -17.282 -6.951 18.972 1.00 88.88 171 ILE A O 1
ATOM 1413 N N . ALA A 1 172 ? -17.086 -5.737 17.097 1.00 87.25 172 ALA A N 1
ATOM 1414 C CA . ALA A 1 172 ? -16.704 -4.498 17.770 1.00 87.25 172 ALA A CA 1
ATOM 1415 C C . ALA A 1 172 ? -17.805 -3.999 18.719 1.00 87.25 172 ALA A C 1
ATOM 1417 O O . ALA A 1 172 ? -17.513 -3.663 19.867 1.00 87.25 172 ALA A O 1
ATOM 1418 N N . LYS A 1 173 ? -19.074 -4.028 18.287 1.00 89.38 173 LYS A N 1
ATOM 1419 C CA . LYS A 1 173 ? -20.234 -3.695 19.129 1.00 89.38 173 LYS A CA 1
ATOM 1420 C C . LYS A 1 173 ? -20.346 -4.629 20.333 1.00 89.38 173 LYS A C 1
ATOM 1422 O O . LYS A 1 173 ? -20.551 -4.152 21.446 1.00 89.38 173 LYS A O 1
ATOM 1427 N N . PHE A 1 174 ? -20.160 -5.935 20.136 1.00 92.31 174 PHE A N 1
ATOM 1428 C CA . PHE A 1 174 ? -20.192 -6.916 21.223 1.00 92.31 174 PHE A CA 1
ATOM 1429 C C . PHE A 1 174 ? -19.084 -6.668 22.255 1.00 92.31 174 PHE A C 1
ATOM 1431 O O . PHE A 1 174 ? -19.363 -6.570 23.449 1.00 92.31 174 PHE A O 1
ATOM 1438 N N . ILE A 1 175 ? -17.838 -6.490 21.802 1.00 92.56 175 ILE A N 1
ATOM 1439 C CA . ILE A 1 175 ? -16.696 -6.193 22.681 1.00 92.56 175 ILE A CA 1
ATOM 1440 C C . ILE A 1 175 ? -16.921 -4.875 23.428 1.00 92.56 175 ILE A C 1
ATOM 1442 O O . ILE A 1 175 ? -16.693 -4.810 24.634 1.00 92.56 175 ILE A O 1
ATOM 1446 N N . SER A 1 176 ? -17.402 -3.842 22.733 1.00 91.12 176 SER A N 1
ATOM 1447 C CA . SER A 1 176 ? -17.689 -2.539 23.333 1.00 91.12 176 SER A CA 1
ATOM 1448 C C . SER A 1 176 ? -18.769 -2.624 24.408 1.00 91.12 176 SER A C 1
ATOM 1450 O O . SER A 1 176 ? -18.636 -2.003 25.460 1.00 91.12 176 SER A O 1
ATOM 1452 N N . PHE A 1 177 ? -19.811 -3.423 24.177 1.00 93.00 177 PHE A N 1
ATOM 1453 C CA . PHE A 1 177 ? -20.883 -3.634 25.143 1.00 93.00 177 PHE A CA 1
ATOM 1454 C C . PHE A 1 177 ? -20.391 -4.375 26.391 1.00 93.00 177 PHE A C 1
ATOM 1456 O O . PHE A 1 177 ? -20.591 -3.896 27.505 1.00 93.00 177 PHE A O 1
ATOM 1463 N N . VAL A 1 178 ? -19.698 -5.506 26.216 1.00 94.94 178 VAL A N 1
ATOM 1464 C CA . VAL A 1 178 ? -19.199 -6.322 27.335 1.00 94.94 178 VAL A CA 1
ATOM 1465 C C . VAL A 1 178 ? -18.150 -5.554 28.143 1.00 94.94 178 VAL A C 1
ATOM 1467 O O . VAL A 1 178 ? -18.281 -5.410 29.357 1.00 94.94 178 VAL A O 1
ATOM 1470 N N . SER A 1 179 ? -17.130 -5.013 27.471 1.00 93.38 179 SER A N 1
ATOM 1471 C CA . SER A 1 179 ? -16.054 -4.252 28.115 1.00 93.38 179 SER A CA 1
ATOM 1472 C C . SER A 1 179 ? -16.571 -2.960 28.752 1.00 93.38 179 SER A C 1
ATOM 1474 O O . SER A 1 179 ? -16.155 -2.608 29.855 1.00 93.38 179 SER A O 1
ATOM 1476 N N . GLY A 1 180 ? -17.508 -2.275 28.091 1.00 92.69 180 GLY A N 1
ATOM 1477 C CA . GLY A 1 180 ? -18.123 -1.053 28.599 1.00 92.69 180 GLY A CA 1
ATOM 1478 C C . GLY A 1 180 ? -18.991 -1.301 29.829 1.00 92.69 180 GLY A C 1
ATOM 1479 O O . GLY A 1 180 ? -18.968 -0.490 30.751 1.00 92.69 180 GLY A O 1
ATOM 1480 N N . GLY A 1 181 ? -19.694 -2.436 29.886 1.00 93.81 181 GLY A N 1
ATOM 1481 C CA . GLY A 1 181 ? -20.447 -2.860 31.066 1.00 93.81 181 GLY A CA 1
ATOM 1482 C C . GLY A 1 181 ? -19.546 -3.064 32.285 1.00 93.81 181 GLY A C 1
ATOM 1483 O O . GLY A 1 181 ? -19.806 -2.486 33.339 1.00 93.81 181 GLY A O 1
ATOM 1484 N N . PHE A 1 182 ? -18.442 -3.805 32.130 1.00 92.25 182 PHE A N 1
ATOM 1485 C CA . PHE A 1 182 ? -17.459 -3.973 33.208 1.00 92.25 182 PHE A CA 1
ATOM 1486 C C . PHE A 1 182 ? -16.830 -2.641 33.625 1.00 92.25 182 PHE A C 1
ATOM 1488 O O . PHE A 1 182 ? -16.761 -2.351 34.817 1.00 92.25 182 PHE A O 1
ATOM 1495 N N . ALA A 1 183 ? -16.428 -1.801 32.667 1.00 90.44 183 ALA A N 1
ATOM 1496 C CA . ALA A 1 183 ? -15.889 -0.477 32.966 1.00 90.44 183 ALA A CA 1
ATOM 1497 C C . ALA A 1 183 ? -16.894 0.393 33.743 1.00 90.44 183 ALA A C 1
ATOM 1499 O O . ALA A 1 183 ? -16.513 1.028 34.720 1.00 90.44 183 ALA A O 1
ATOM 1500 N N . ALA A 1 184 ? -18.176 0.389 33.361 1.00 90.69 184 ALA A N 1
ATOM 1501 C CA . ALA A 1 184 ? -19.218 1.161 34.035 1.00 90.69 184 ALA A CA 1
ATOM 1502 C C . ALA A 1 184 ? -19.437 0.704 35.484 1.00 90.69 184 ALA A C 1
ATOM 1504 O O . ALA A 1 184 ? -19.499 1.540 36.382 1.00 90.69 184 ALA A O 1
ATOM 1505 N N . VAL A 1 185 ? -19.492 -0.610 35.730 1.00 90.62 185 VAL A N 1
ATOM 1506 C CA . VAL A 1 185 ? -19.600 -1.159 37.092 1.00 90.62 185 VAL A CA 1
ATOM 1507 C C . VAL A 1 185 ? -18.394 -0.752 37.941 1.00 90.62 185 VAL A C 1
ATOM 1509 O O . VAL A 1 185 ? -18.569 -0.299 39.069 1.00 90.62 185 VAL A O 1
ATOM 1512 N N . LEU A 1 186 ? -17.178 -0.848 37.394 1.00 87.31 186 LEU A N 1
ATOM 1513 C CA . LEU A 1 186 ? -15.958 -0.440 38.096 1.00 87.31 186 LEU A CA 1
ATOM 1514 C C . LEU A 1 186 ? -15.928 1.063 38.400 1.00 87.31 186 LEU A C 1
ATOM 1516 O O . LEU A 1 186 ? -15.488 1.451 39.477 1.00 87.31 186 LEU A O 1
ATOM 1520 N N . ILE A 1 187 ? -16.428 1.900 37.489 1.00 87.06 187 ILE A N 1
ATOM 1521 C CA . ILE A 1 187 ? -16.564 3.345 37.711 1.00 87.06 187 ILE A CA 1
ATOM 1522 C C . ILE A 1 187 ? -17.579 3.631 38.826 1.00 87.06 187 ILE A C 1
ATOM 1524 O O . ILE A 1 187 ? -17.324 4.478 39.673 1.00 87.06 187 ILE A O 1
ATOM 1528 N N . ILE A 1 188 ? -18.708 2.919 38.878 1.00 88.50 188 ILE A N 1
ATOM 1529 C CA . ILE A 1 188 ? -19.696 3.089 39.957 1.00 88.50 188 ILE A CA 1
ATOM 1530 C C . ILE A 1 188 ? -19.096 2.697 41.313 1.00 88.50 188 ILE A C 1
ATOM 1532 O O . ILE A 1 188 ? -19.255 3.433 42.282 1.00 88.50 188 ILE A O 1
ATOM 1536 N N . ILE A 1 189 ? -18.371 1.576 41.378 1.00 84.88 189 ILE A N 1
ATOM 1537 C CA . ILE A 1 189 ? -17.669 1.147 42.600 1.00 84.88 189 ILE A CA 1
ATOM 1538 C C . ILE A 1 189 ? -16.642 2.202 43.024 1.00 84.88 189 ILE A C 1
ATOM 1540 O O . ILE A 1 189 ? -16.591 2.561 44.196 1.00 84.88 189 ILE A O 1
ATOM 1544 N N . ALA A 1 190 ? -15.888 2.747 42.065 1.00 83.31 190 ALA A N 1
ATOM 1545 C CA . ALA A 1 190 ? -14.933 3.822 42.305 1.00 83.31 190 ALA A CA 1
ATOM 1546 C C . ALA A 1 190 ? -15.575 5.082 42.909 1.00 83.31 190 ALA A C 1
ATOM 1548 O O . ALA A 1 190 ? -14.958 5.726 43.749 1.00 83.31 190 ALA A O 1
ATOM 1549 N N . PHE A 1 191 ? -16.801 5.428 42.500 1.00 83.25 191 PHE A N 1
ATOM 1550 C CA . PHE A 1 191 ? -17.542 6.565 43.055 1.00 83.25 191 PHE A CA 1
ATOM 1551 C C . PHE A 1 191 ? -18.124 6.305 44.450 1.00 83.25 191 PHE A C 1
ATOM 1553 O O . PHE A 1 191 ? -18.340 7.260 45.192 1.00 83.25 191 PHE A O 1
ATOM 1560 N N . LEU A 1 192 ? -18.430 5.049 44.793 1.00 83.19 192 LEU A N 1
ATOM 1561 C CA . LEU A 1 192 ? -19.025 4.695 46.085 1.00 83.19 192 LE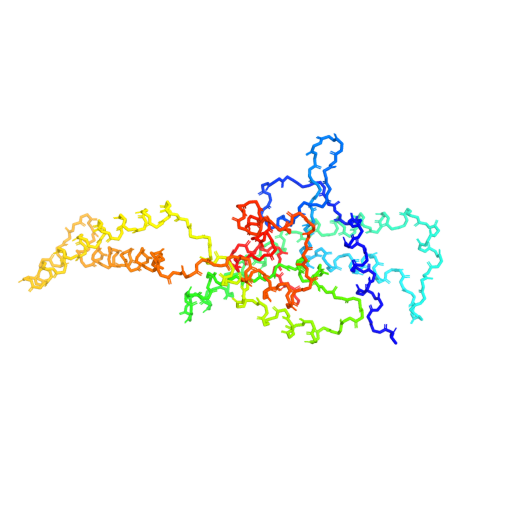U A CA 1
ATOM 1562 C C . LEU A 1 192 ? -17.977 4.630 47.201 1.00 83.19 192 LEU A C 1
ATOM 1564 O O . LEU A 1 192 ? -18.211 5.171 48.277 1.00 83.19 192 LEU A O 1
ATOM 1568 N N . GLU A 1 193 ? -16.833 3.995 46.943 1.00 77.00 193 GLU A N 1
ATOM 1569 C CA . GLU A 1 193 ? -15.745 3.846 47.913 1.00 77.00 193 GLU A CA 1
ATOM 1570 C C . GLU A 1 193 ? -14.382 3.858 47.206 1.00 77.00 193 GLU A C 1
ATOM 1572 O O . GLU A 1 193 ? -13.993 2.900 46.532 1.00 77.00 193 GLU A O 1
ATOM 1577 N N . GLU A 1 194 ? -13.607 4.925 47.418 1.00 69.31 194 GLU A N 1
ATOM 1578 C CA . GLU A 1 194 ? -12.234 5.041 46.900 1.00 69.31 194 GLU A CA 1
ATOM 1579 C C . GLU A 1 194 ? -11.293 3.976 47.496 1.00 69.31 194 GLU A C 1
ATOM 1581 O O . GLU A 1 194 ? -10.333 3.551 46.858 1.00 69.31 194 GLU A O 1
ATOM 1586 N N . SER A 1 195 ? -11.591 3.471 48.693 1.00 67.25 195 SER A N 1
ATOM 1587 C CA . SER A 1 195 ? -10.822 2.425 49.379 1.00 67.25 195 SER A CA 1
ATOM 1588 C C . SER A 1 195 ? -10.922 1.047 48.708 1.00 67.25 195 SER A C 1
ATOM 1590 O O . SER A 1 195 ? -9.982 0.255 48.789 1.00 67.25 195 SER A O 1
ATOM 1592 N N . LEU A 1 196 ? -12.017 0.746 47.997 1.00 66.12 196 LEU A N 1
ATOM 1593 C CA . LEU A 1 196 ? -12.176 -0.510 47.248 1.00 66.12 196 LEU A CA 1
ATOM 1594 C C . LEU A 1 196 ? -11.364 -0.532 45.941 1.00 66.12 196 LEU A C 1
ATOM 1596 O O . LEU A 1 196 ? -11.079 -1.607 45.409 1.00 66.12 196 LEU A O 1
ATOM 1600 N N . LEU A 1 197 ? -10.945 0.633 45.433 1.00 62.72 197 LEU A N 1
ATOM 1601 C CA . LEU A 1 197 ? -10.108 0.761 44.232 1.00 62.72 197 LEU A CA 1
ATOM 1602 C C . LEU A 1 197 ? -8.663 0.283 44.450 1.00 62.72 197 LEU A C 1
ATOM 1604 O O . LEU A 1 197 ? -8.033 -0.224 43.512 1.00 62.72 197 LEU A O 1
ATOM 1608 N N . GLU A 1 198 ? -8.154 0.421 45.677 1.00 64.62 198 GLU A N 1
ATOM 1609 C CA . GLU A 1 198 ? -6.855 -0.111 46.119 1.00 64.62 198 GLU A CA 1
ATOM 1610 C C . GLU A 1 198 ? -6.921 -1.600 46.486 1.00 64.62 198 GLU A C 1
ATOM 1612 O O . GLU A 1 198 ? -5.886 -2.242 46.673 1.00 64.62 198 GLU A O 1
ATOM 1617 N N . GLY A 1 199 ? -8.127 -2.176 46.517 1.00 66.69 199 GLY A N 1
ATOM 1618 C CA . GLY A 1 199 ? -8.337 -3.603 46.696 1.00 66.69 199 GLY A CA 1
ATOM 1619 C C . GLY A 1 199 ? -7.549 -4.412 45.664 1.00 66.69 199 GLY A C 1
ATOM 1620 O O . GLY A 1 199 ? -7.757 -4.300 44.451 1.00 66.69 199 GLY A O 1
ATOM 1621 N N . HIS A 1 200 ? -6.627 -5.243 46.146 1.00 65.44 200 HIS A N 1
ATOM 1622 C CA . HIS A 1 200 ? -5.854 -6.139 45.299 1.00 65.44 200 HIS A CA 1
ATOM 1623 C C . HIS A 1 200 ? -6.679 -7.374 44.930 1.00 65.44 200 HIS A C 1
ATOM 1625 O O . HIS A 1 200 ? -6.935 -8.242 45.762 1.00 65.44 200 HIS A O 1
ATOM 1631 N N . ILE A 1 201 ? -7.026 -7.494 43.650 1.00 66.50 201 ILE A N 1
ATOM 1632 C CA . ILE A 1 201 ? -7.614 -8.705 43.068 1.00 66.50 201 ILE A CA 1
ATOM 1633 C C . ILE A 1 201 ? -6.594 -9.281 42.082 1.00 66.50 201 ILE A C 1
ATOM 1635 O O . ILE A 1 201 ? -6.140 -8.593 41.165 1.00 66.50 201 ILE A O 1
ATOM 1639 N N . PHE A 1 202 ? -6.193 -10.543 42.281 1.00 63.25 202 PHE A N 1
ATOM 1640 C CA . PHE A 1 202 ? -5.179 -11.219 41.451 1.00 63.25 202 PHE A CA 1
ATOM 1641 C C . PHE A 1 202 ? -3.843 -10.441 41.328 1.00 63.25 202 PHE A C 1
ATOM 1643 O O . PHE A 1 202 ? -3.184 -10.460 40.292 1.00 63.25 202 PHE A O 1
ATOM 1650 N N . GLY A 1 203 ? -3.428 -9.734 42.388 1.00 71.94 203 GLY A N 1
ATOM 1651 C CA . GLY A 1 203 ? -2.139 -9.026 42.436 1.00 71.94 203 GLY A CA 1
ATOM 1652 C C . GLY A 1 203 ? -2.072 -7.710 41.646 1.00 71.94 203 GLY A C 1
ATOM 1653 O O . GLY A 1 203 ? -0.980 -7.181 41.434 1.00 71.94 203 GLY A O 1
ATOM 1654 N N . ARG A 1 204 ? -3.212 -7.163 41.202 1.00 77.56 204 ARG A N 1
ATOM 1655 C CA . ARG A 1 204 ? -3.324 -5.830 40.580 1.00 77.56 204 ARG A CA 1
ATOM 1656 C C . ARG A 1 204 ? -4.461 -5.033 41.223 1.00 77.56 204 ARG A C 1
ATOM 1658 O O . ARG A 1 204 ? -5.371 -5.614 41.810 1.00 77.56 204 ARG A O 1
ATOM 1665 N N . ASN A 1 205 ? -4.391 -3.708 41.126 1.00 83.06 205 ASN A N 1
ATOM 1666 C CA . ASN A 1 205 ? -5.415 -2.805 41.661 1.00 83.06 205 ASN A CA 1
ATOM 1667 C C . ASN A 1 205 ? -6.644 -2.825 40.754 1.00 83.06 205 ASN A C 1
ATOM 1669 O O . ASN A 1 205 ? -6.517 -2.959 39.532 1.00 83.06 205 ASN A O 1
ATOM 1673 N N . LEU A 1 206 ? -7.824 -2.607 41.328 1.00 82.56 206 LEU A N 1
ATOM 1674 C CA . LEU A 1 206 ? -9.072 -2.530 40.572 1.00 82.56 206 LEU A CA 1
ATOM 1675 C C . LEU A 1 206 ? -9.043 -1.408 39.514 1.00 82.56 206 LEU A C 1
ATOM 1677 O O . LEU A 1 206 ? -9.563 -1.572 38.409 1.00 82.56 206 LEU A O 1
ATOM 1681 N N . PHE A 1 207 ? -8.320 -0.319 39.804 1.00 82.50 207 PHE A N 1
ATOM 1682 C CA . PHE A 1 207 ? -8.047 0.773 38.864 1.00 82.50 207 PHE A CA 1
ATOM 1683 C C . PHE A 1 207 ? -7.367 0.303 37.569 1.00 82.50 207 PHE A C 1
ATOM 1685 O O . PHE A 1 207 ? -7.687 0.777 36.480 1.00 82.50 207 PHE A O 1
ATOM 1692 N N . TRP A 1 208 ? -6.442 -0.658 37.667 1.00 86.31 208 TRP A N 1
ATOM 1693 C CA . TRP A 1 208 ? -5.734 -1.186 36.501 1.00 86.31 208 TRP A CA 1
ATOM 1694 C C . TRP A 1 208 ? -6.705 -1.887 35.547 1.00 86.31 208 TRP A C 1
ATOM 1696 O O . TRP A 1 208 ? -6.675 -1.646 34.341 1.00 86.31 208 TRP A O 1
ATOM 1706 N N . TYR A 1 209 ? -7.628 -2.687 36.089 1.00 87.31 209 TYR A N 1
ATOM 1707 C CA . TYR A 1 209 ? -8.675 -3.328 35.296 1.00 87.31 209 TYR A CA 1
ATOM 1708 C C . TYR A 1 209 ? -9.641 -2.301 34.697 1.00 87.31 209 TYR A C 1
ATOM 1710 O O . TYR A 1 209 ? -10.000 -2.429 33.528 1.00 87.31 209 TYR A O 1
ATOM 1718 N N . ALA A 1 210 ? -10.005 -1.251 35.440 1.00 86.50 210 ALA A N 1
ATOM 1719 C CA . ALA A 1 210 ? -10.845 -0.170 34.923 1.00 86.50 210 ALA A CA 1
ATOM 1720 C C . ALA A 1 210 ? -10.192 0.540 33.723 1.00 86.50 210 ALA A C 1
ATOM 1722 O O . ALA A 1 210 ? -10.849 0.763 32.706 1.00 86.50 210 ALA A O 1
ATOM 1723 N N . ALA A 1 211 ? -8.885 0.814 33.789 1.00 88.81 211 ALA A N 1
ATOM 1724 C CA . ALA A 1 211 ? -8.131 1.388 32.676 1.00 88.81 211 ALA A CA 1
ATOM 1725 C C . ALA A 1 211 ? -8.072 0.441 31.462 1.00 88.81 211 ALA A C 1
ATOM 1727 O O . ALA A 1 211 ? -8.255 0.872 30.321 1.00 88.81 211 ALA A O 1
ATOM 1728 N N . VAL A 1 212 ? -7.875 -0.861 31.683 1.00 91.00 212 VAL A N 1
ATOM 1729 C CA . VAL A 1 212 ? -7.862 -1.860 30.601 1.00 91.00 212 VAL A CA 1
ATOM 1730 C C . VAL A 1 212 ? -9.237 -1.978 29.938 1.00 91.00 212 VAL A C 1
ATOM 1732 O O . VAL A 1 212 ? -9.342 -1.841 28.721 1.00 91.00 212 VAL A O 1
ATOM 1735 N N . PHE A 1 213 ? -10.314 -2.149 30.704 1.00 91.81 213 PHE A N 1
ATOM 1736 C CA . PHE A 1 213 ? -11.663 -2.219 30.136 1.00 91.81 213 PHE A CA 1
ATOM 1737 C C . PHE A 1 213 ? -12.088 -0.894 29.489 1.00 91.81 213 PHE A C 1
ATOM 1739 O O . PHE A 1 213 ? -12.741 -0.899 28.443 1.00 91.81 213 PHE A O 1
ATOM 1746 N N . GLY A 1 214 ? -11.680 0.248 30.044 1.00 90.06 214 GLY A N 1
ATOM 1747 C CA . GLY A 1 214 ? -11.912 1.564 29.450 1.00 90.06 214 GLY A CA 1
ATOM 1748 C C . GLY A 1 214 ? -11.218 1.726 28.095 1.00 90.06 214 GLY A C 1
ATOM 1749 O O . GLY A 1 214 ? -11.856 2.122 27.118 1.00 90.06 214 GLY A O 1
ATOM 1750 N N . THR A 1 215 ? -9.940 1.348 27.997 1.00 89.44 215 THR A N 1
ATOM 1751 C CA . THR A 1 215 ? -9.179 1.420 26.736 1.00 89.44 215 THR A CA 1
ATOM 1752 C C . THR A 1 215 ? -9.725 0.461 25.678 1.00 89.44 215 THR A C 1
ATOM 1754 O O . THR A 1 215 ? -9.927 0.875 24.536 1.00 89.44 215 THR A O 1
ATOM 1757 N N . ILE A 1 216 ? -10.065 -0.781 26.047 1.00 91.31 216 ILE A N 1
ATOM 1758 C CA . ILE A 1 216 ? -10.718 -1.744 25.141 1.00 91.31 216 ILE A CA 1
ATOM 1759 C C . ILE A 1 216 ? -12.059 -1.192 24.635 1.00 91.31 216 ILE A C 1
ATOM 1761 O O . ILE A 1 216 ? -12.362 -1.288 23.443 1.00 91.31 216 ILE A O 1
ATOM 1765 N N . THR A 1 217 ? -12.854 -0.566 25.507 1.00 91.25 217 THR A N 1
ATOM 1766 C CA . THR A 1 217 ? -14.136 0.049 25.125 1.00 91.25 217 THR A CA 1
ATOM 1767 C C . THR A 1 217 ? -13.936 1.210 24.152 1.00 91.25 217 THR A C 1
ATOM 1769 O O . THR A 1 217 ? -14.654 1.305 23.159 1.00 91.25 217 THR A O 1
ATOM 1772 N N . ALA A 1 218 ? -12.944 2.071 24.390 1.00 87.88 218 ALA A N 1
ATOM 1773 C CA . ALA A 1 218 ? -12.639 3.193 23.505 1.00 87.88 218 ALA A CA 1
ATOM 1774 C C . ALA A 1 218 ? -12.190 2.723 22.110 1.00 87.88 218 ALA A C 1
ATOM 1776 O O . ALA A 1 218 ? -12.700 3.210 21.102 1.00 87.88 218 ALA A O 1
ATOM 1777 N N . ILE A 1 219 ? -11.292 1.732 22.046 1.00 86.25 219 ILE A N 1
ATOM 1778 C CA . ILE A 1 219 ? -10.798 1.166 20.780 1.00 86.25 219 ILE A CA 1
ATOM 1779 C C . ILE A 1 219 ? -11.927 0.461 20.022 1.00 86.25 219 ILE A C 1
ATOM 1781 O O . ILE A 1 219 ? -12.092 0.673 18.822 1.00 86.25 219 ILE A O 1
ATOM 1785 N N . SER A 1 220 ? -12.721 -0.361 20.711 1.00 86.06 220 SER A N 1
ATOM 1786 C CA . SER A 1 220 ? -13.841 -1.073 20.085 1.00 86.06 220 SER A CA 1
ATOM 1787 C C . SER A 1 220 ? -14.907 -0.115 19.561 1.00 86.06 220 SER A C 1
ATOM 1789 O O . SER A 1 220 ? -15.375 -0.319 18.447 1.00 86.06 220 SER A O 1
ATOM 1791 N N . ARG A 1 221 ? -15.229 0.973 20.281 1.00 83.38 221 ARG A N 1
ATOM 1792 C CA . ARG A 1 221 ? -16.122 2.025 19.762 1.00 83.38 221 ARG A CA 1
ATOM 1793 C C . ARG A 1 221 ? -15.552 2.72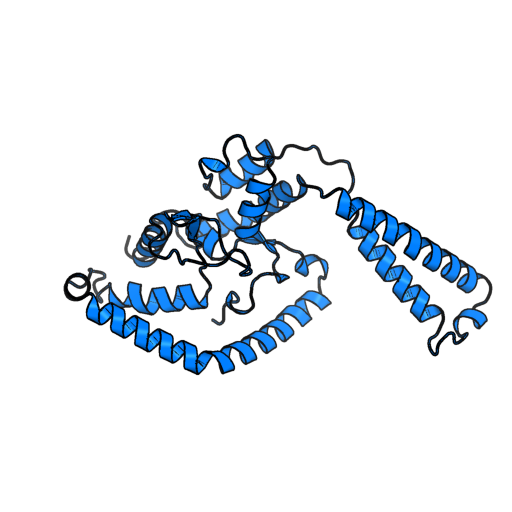9 18.540 1.00 83.38 221 ARG A C 1
ATOM 1795 O O . ARG A 1 221 ? -16.292 2.939 17.592 1.00 83.38 221 ARG A O 1
ATOM 1802 N N . ALA A 1 222 ? -14.258 3.042 18.531 1.00 81.44 222 ALA A N 1
ATOM 1803 C CA . ALA A 1 222 ? -13.615 3.654 17.368 1.00 81.44 222 ALA A CA 1
ATOM 1804 C C . ALA A 1 222 ? -13.636 2.745 16.121 1.00 81.44 222 ALA A C 1
ATOM 1806 O O . ALA A 1 222 ? -13.530 3.238 15.001 1.00 81.44 222 ALA A O 1
ATOM 1807 N N . ALA A 1 223 ? -13.769 1.427 16.303 1.00 76.62 223 ALA A N 1
ATOM 1808 C CA . ALA A 1 223 ? -13.909 0.459 15.216 1.00 76.62 223 ALA A CA 1
ATOM 1809 C C . ALA A 1 223 ? -15.359 0.275 14.726 1.00 76.62 223 ALA A C 1
ATOM 1811 O O . ALA A 1 223 ? -15.565 -0.338 13.677 1.00 76.62 223 ALA A O 1
ATOM 1812 N N . VAL A 1 224 ? -16.362 0.782 15.453 1.00 78.44 224 VAL A N 1
ATOM 1813 C CA . VAL A 1 224 ? -17.755 0.778 14.991 1.00 78.44 224 VAL A CA 1
ATOM 1814 C C . VAL A 1 224 ? -17.899 1.869 13.935 1.00 78.44 224 VAL A C 1
ATOM 1816 O O . VAL A 1 224 ? -17.837 3.055 14.235 1.00 78.44 224 VAL A O 1
ATOM 1819 N N . THR A 1 225 ? -18.057 1.466 12.679 1.00 64.44 225 THR A N 1
ATOM 1820 C CA . THR A 1 225 ? -18.335 2.388 11.574 1.00 64.44 225 THR A CA 1
ATOM 1821 C C . THR A 1 225 ? -19.741 2.968 11.716 1.00 64.44 225 THR A C 1
ATOM 1823 O O . THR A 1 225 ? -20.699 2.193 11.784 1.00 64.44 225 THR A O 1
ATOM 1826 N N . ASP A 1 226 ? -19.859 4.298 11.725 1.00 57.62 226 ASP A N 1
ATOM 1827 C CA . ASP A 1 226 ? -21.150 4.991 11.716 1.00 57.62 226 ASP A CA 1
ATOM 1828 C C . ASP A 1 226 ? -21.944 4.625 10.454 1.00 57.62 226 ASP A C 1
ATOM 1830 O O . ASP A 1 226 ? -21.447 4.684 9.330 1.00 57.62 226 ASP A O 1
ATOM 1834 N N . GLU A 1 227 ? -23.193 4.210 10.654 1.00 55.94 227 GLU A N 1
ATOM 1835 C CA . GLU A 1 227 ? -24.025 3.513 9.664 1.00 55.94 227 GLU A CA 1
ATOM 1836 C C . GLU A 1 227 ? -24.619 4.426 8.572 1.00 55.94 227 GLU A C 1
ATOM 1838 O O . GLU A 1 227 ? -25.429 3.976 7.766 1.00 55.94 227 GLU A O 1
ATOM 1843 N N . ILE A 1 228 ? -24.212 5.699 8.500 1.00 54.34 228 ILE A N 1
ATOM 1844 C CA . ILE A 1 228 ? -24.734 6.677 7.532 1.00 54.34 228 ILE A CA 1
ATOM 1845 C C . ILE A 1 228 ? -23.657 7.008 6.493 1.00 54.34 228 ILE A C 1
ATOM 1847 O O . ILE A 1 228 ? -23.188 8.139 6.379 1.00 54.34 228 ILE A O 1
ATOM 1851 N N . LEU A 1 229 ? -23.244 6.001 5.726 1.00 64.19 229 LEU A N 1
ATOM 1852 C CA . LEU A 1 229 ? -22.481 6.203 4.496 1.00 64.19 229 LEU A CA 1
ATOM 1853 C C . LEU A 1 229 ? -23.437 6.050 3.316 1.00 64.19 229 LEU A C 1
ATOM 1855 O O . LEU A 1 229 ? -24.074 5.011 3.148 1.00 64.19 229 LEU A O 1
ATOM 1859 N N . VAL A 1 230 ? -23.544 7.095 2.494 1.00 71.94 230 VAL A N 1
ATOM 1860 C CA . VAL A 1 230 ? -24.173 6.974 1.177 1.00 71.94 230 VAL A CA 1
ATOM 1861 C C . V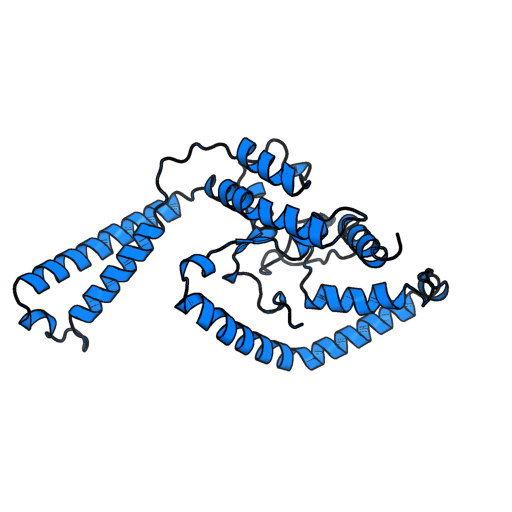AL A 1 230 ? -23.255 6.087 0.341 1.00 71.94 230 VAL A C 1
ATOM 1863 O O . VAL A 1 230 ? -22.161 6.501 -0.047 1.00 71.94 230 VAL A O 1
ATOM 1866 N N . LEU A 1 231 ? -23.688 4.843 0.138 1.00 80.25 231 LEU A N 1
ATOM 1867 C CA . LEU A 1 231 ? -22.938 3.838 -0.603 1.00 80.25 231 LEU A CA 1
ATOM 1868 C C . LEU A 1 231 ? -22.961 4.179 -2.094 1.00 80.25 231 LEU A C 1
ATOM 1870 O O . LEU A 1 231 ? -23.942 3.915 -2.784 1.00 80.25 231 LEU A O 1
ATOM 1874 N N . ASP A 1 232 ? -21.861 4.745 -2.580 1.00 87.38 232 ASP A N 1
ATOM 1875 C CA . ASP A 1 232 ? -21.601 4.945 -4.007 1.00 87.38 232 ASP A CA 1
ATOM 1876 C C . ASP A 1 232 ? -20.153 4.535 -4.346 1.00 87.38 232 ASP A C 1
ATOM 1878 O O . ASP A 1 232 ? -19.260 5.380 -4.498 1.00 87.38 232 ASP A O 1
ATOM 1882 N N . PRO A 1 233 ? -19.870 3.217 -4.405 1.00 87.38 233 PRO A N 1
ATOM 1883 C CA . PRO A 1 233 ? -18.537 2.718 -4.736 1.00 87.38 233 PRO A CA 1
ATOM 1884 C C . PRO A 1 233 ? -18.123 3.066 -6.174 1.00 87.38 233 PRO A C 1
ATOM 1886 O O . PRO A 1 233 ? -16.931 3.244 -6.431 1.00 87.38 233 PRO A O 1
ATOM 1889 N N . GLU A 1 234 ? -19.079 3.196 -7.099 1.00 90.06 234 GLU A N 1
ATOM 1890 C CA . GLU A 1 234 ? -18.822 3.538 -8.503 1.00 90.06 234 GLU A CA 1
ATOM 1891 C C . GLU A 1 234 ? -18.362 4.994 -8.643 1.00 90.06 234 GLU A C 1
ATOM 1893 O O . GLU A 1 234 ? -17.311 5.260 -9.239 1.00 90.06 234 GLU A O 1
ATOM 1898 N N . GLY A 1 235 ? -19.084 5.937 -8.029 1.00 90.69 235 GLY A N 1
ATOM 1899 C CA . GLY A 1 235 ? -18.694 7.345 -7.990 1.00 90.69 235 GLY A CA 1
ATOM 1900 C C . GLY A 1 235 ? -17.364 7.558 -7.267 1.00 90.69 235 GLY A C 1
ATOM 1901 O O . GLY A 1 235 ? -16.478 8.245 -7.785 1.00 90.69 235 GLY A O 1
ATOM 1902 N N . ALA A 1 236 ? -17.162 6.900 -6.119 1.00 91.69 236 ALA A N 1
ATOM 1903 C CA . ALA A 1 236 ? -15.904 6.978 -5.378 1.00 91.69 236 ALA A CA 1
ATOM 1904 C C . ALA A 1 236 ? -14.710 6.449 -6.198 1.00 91.69 236 ALA A C 1
ATOM 1906 O O . ALA A 1 236 ? -13.664 7.101 -6.257 1.00 91.69 236 ALA A O 1
ATOM 1907 N N . MET A 1 237 ? -14.867 5.310 -6.885 1.00 92.94 237 MET A N 1
ATOM 1908 C CA . MET A 1 237 ? -13.839 4.766 -7.780 1.00 92.94 237 MET A CA 1
ATOM 1909 C C . MET A 1 237 ? -13.557 5.712 -8.953 1.00 92.94 237 MET A C 1
ATOM 1911 O O . MET A 1 237 ? -12.394 5.931 -9.290 1.00 92.94 237 MET A O 1
ATOM 1915 N N . SER A 1 238 ? -14.585 6.326 -9.545 1.00 93.31 238 SER A N 1
ATOM 1916 C CA . SER A 1 238 ? -14.423 7.287 -10.644 1.00 93.31 238 SER A CA 1
ATOM 1917 C C . SER A 1 238 ? -13.496 8.449 -10.262 1.00 93.31 238 SER A C 1
ATOM 1919 O O . SER A 1 238 ? -12.561 8.766 -11.000 1.00 93.31 238 SER A O 1
ATOM 1921 N N . ILE A 1 239 ? -13.655 9.017 -9.061 1.00 93.19 239 ILE A N 1
ATOM 1922 C CA . ILE A 1 239 ? -12.796 10.105 -8.558 1.00 93.19 239 ILE A CA 1
ATOM 1923 C C . ILE A 1 239 ? -11.348 9.628 -8.343 1.00 93.19 239 ILE A C 1
ATOM 1925 O O . ILE A 1 239 ? -10.389 10.350 -8.641 1.00 93.19 239 ILE A O 1
ATOM 1929 N N . VAL A 1 240 ? -11.156 8.395 -7.861 1.00 94.00 240 VAL A N 1
ATOM 1930 C CA . VAL A 1 240 ? -9.817 7.796 -7.730 1.00 94.00 240 VAL A CA 1
ATOM 1931 C C . VAL A 1 240 ? -9.166 7.614 -9.099 1.00 94.00 240 VAL A C 1
ATOM 1933 O O . VAL A 1 240 ? -7.986 7.934 -9.270 1.00 94.00 240 VAL A O 1
ATOM 1936 N N . VAL A 1 241 ? -9.917 7.131 -10.088 1.00 94.06 241 VAL A N 1
ATOM 1937 C CA . VAL A 1 241 ? -9.445 6.936 -11.465 1.00 94.06 241 VAL A CA 1
ATOM 1938 C C . VAL A 1 241 ? -9.094 8.266 -12.128 1.00 94.06 241 VAL A C 1
ATOM 1940 O O . VAL A 1 241 ? -8.091 8.327 -12.834 1.00 94.06 241 VAL A O 1
ATOM 1943 N N . GLN A 1 242 ? -9.832 9.346 -11.860 1.00 93.62 242 GLN A N 1
ATOM 1944 C CA . GLN A 1 242 ? -9.500 10.686 -12.366 1.00 93.62 242 GLN A CA 1
ATOM 1945 C C . GLN A 1 242 ? -8.119 11.172 -11.919 1.00 93.62 242 GLN A C 1
ATOM 1947 O O . GLN A 1 242 ? -7.471 11.905 -12.651 1.00 93.62 242 GLN A O 1
ATOM 1952 N N . HIS A 1 243 ? -7.646 10.757 -10.743 1.00 92.38 243 HIS A N 1
ATOM 1953 C CA . HIS A 1 243 ? -6.313 11.123 -10.272 1.00 92.38 243 HIS A CA 1
ATOM 1954 C C . HIS A 1 243 ? -5.260 10.082 -10.660 1.00 92.38 243 HIS A C 1
ATOM 1956 O O . HIS A 1 243 ? -4.158 10.427 -11.073 1.00 92.38 243 HIS A O 1
ATOM 1962 N N . THR A 1 244 ? -5.562 8.791 -10.528 1.00 92.38 244 THR A N 1
ATOM 1963 C CA . THR A 1 244 ? -4.585 7.713 -10.765 1.00 92.38 244 THR A CA 1
ATOM 1964 C C . THR A 1 244 ? -4.408 7.373 -12.244 1.00 92.38 244 THR A C 1
ATOM 1966 O O . THR A 1 244 ? -3.364 6.848 -12.624 1.00 92.38 244 THR A O 1
ATOM 1969 N N . HIS A 1 245 ? -5.404 7.685 -13.077 1.00 91.69 245 HIS A N 1
ATOM 1970 C CA . HIS A 1 245 ? -5.510 7.300 -14.488 1.00 91.69 245 HIS A CA 1
ATOM 1971 C C . HIS A 1 245 ? -5.397 5.785 -14.728 1.00 91.69 245 HIS A C 1
ATOM 1973 O O . HIS A 1 245 ? -5.079 5.330 -15.828 1.00 91.69 245 HIS A O 1
ATOM 1979 N N . TYR A 1 246 ? -5.676 4.977 -13.704 1.00 89.31 246 TYR A N 1
ATOM 1980 C CA . TYR A 1 246 ? -5.537 3.529 -13.757 1.00 89.31 246 TYR A CA 1
ATOM 1981 C C . TYR A 1 246 ? -6.883 2.846 -13.520 1.00 89.31 246 TYR A C 1
ATOM 1983 O O . TYR A 1 246 ? -7.412 2.865 -12.415 1.00 89.31 246 TYR A O 1
ATOM 1991 N N . MET A 1 247 ? -7.421 2.210 -14.567 1.00 89.94 247 ME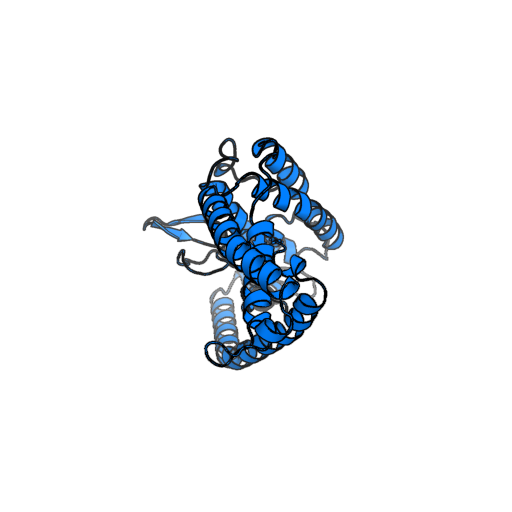T A N 1
ATOM 1992 C CA . MET A 1 247 ? -8.670 1.445 -14.496 1.00 89.94 247 MET A CA 1
ATOM 1993 C C . MET A 1 247 ? -8.581 0.163 -15.341 1.00 89.94 247 MET A C 1
ATOM 1995 O O . MET A 1 247 ? -8.836 0.194 -16.557 1.00 89.94 247 MET A O 1
ATOM 1999 N N . PRO A 1 248 ? -8.204 -0.977 -14.729 1.00 87.81 248 PRO A N 1
ATOM 2000 C CA . PRO A 1 248 ? -8.172 -2.278 -15.386 1.00 87.81 248 PRO A CA 1
ATOM 2001 C C . PRO A 1 248 ? -9.523 -2.639 -15.999 1.00 87.81 248 PRO A C 1
ATOM 2003 O O . PRO A 1 248 ? -10.569 -2.424 -15.394 1.00 87.81 248 PRO A O 1
ATOM 2006 N N . LYS A 1 249 ? -9.516 -3.286 -17.171 1.00 87.44 249 LYS A N 1
ATOM 2007 C CA . LYS A 1 249 ? -10.758 -3.733 -17.833 1.00 87.44 249 LYS A CA 1
ATOM 2008 C C . LYS A 1 249 ? -11.619 -4.637 -16.940 1.00 87.44 249 LYS A C 1
ATOM 2010 O O . LYS A 1 249 ? -12.833 -4.577 -17.034 1.00 87.44 249 LYS A O 1
ATOM 2015 N N . ARG A 1 250 ? -10.988 -5.434 -16.068 1.00 86.31 250 ARG A N 1
ATOM 2016 C CA . ARG A 1 250 ? -11.660 -6.336 -15.115 1.00 86.31 250 ARG A CA 1
ATOM 2017 C C . ARG A 1 250 ? -12.422 -5.624 -13.991 1.00 86.31 250 ARG A C 1
ATOM 2019 O O . ARG A 1 250 ? -13.273 -6.258 -13.382 1.00 86.31 250 ARG A O 1
ATOM 2026 N N . TRP A 1 251 ? -12.098 -4.362 -13.705 1.00 89.69 251 TRP A N 1
ATOM 2027 C CA . TRP A 1 251 ? -12.757 -3.580 -12.652 1.00 89.69 251 TRP A CA 1
ATOM 2028 C C . TRP A 1 251 ? -14.009 -2.862 -13.152 1.00 89.69 251 TRP A C 1
ATOM 2030 O O . TRP A 1 251 ? -14.882 -2.556 -12.353 1.00 89.69 251 TRP A O 1
ATOM 2040 N N . ARG A 1 252 ? -14.103 -2.615 -14.465 1.00 89.88 252 ARG A N 1
ATOM 2041 C CA . ARG A 1 252 ? -15.204 -1.862 -15.076 1.00 89.88 252 ARG A CA 1
ATOM 2042 C C . ARG A 1 252 ? -16.527 -2.613 -14.917 1.00 89.88 252 ARG A C 1
ATOM 2044 O O . ARG A 1 252 ? -16.625 -3.753 -15.374 1.00 89.88 252 ARG A O 1
ATOM 2051 N N . GLY A 1 253 ? -17.520 -1.971 -14.307 1.00 88.06 253 GLY A N 1
ATOM 2052 C CA . GLY A 1 253 ? -18.837 -2.550 -14.016 1.00 88.06 253 GLY A CA 1
ATOM 2053 C C . GLY A 1 253 ? -18.830 -3.598 -12.896 1.00 88.06 253 GLY A C 1
ATOM 2054 O O . GLY A 1 253 ? -19.778 -4.371 -12.773 1.00 88.06 253 GLY A O 1
ATOM 2055 N N . LYS A 1 254 ? -17.732 -3.694 -12.137 1.00 89.94 254 LYS A N 1
ATOM 2056 C CA . LYS A 1 254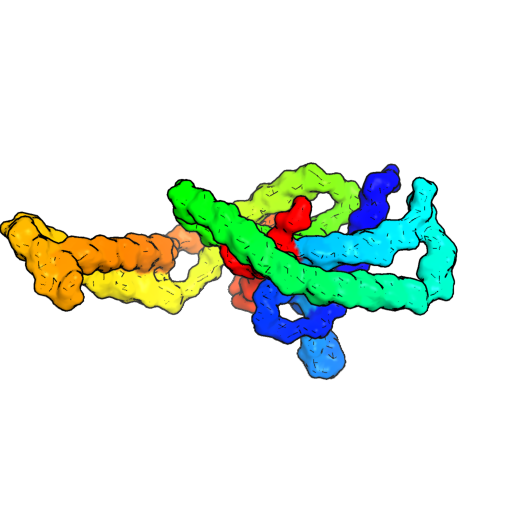 ? -17.556 -4.585 -10.976 1.00 89.94 254 LYS A CA 1
ATOM 2057 C C . LYS A 1 254 ? -16.923 -3.843 -9.799 1.00 89.94 254 LYS A C 1
ATOM 2059 O O . LYS A 1 254 ? -16.321 -4.465 -8.924 1.00 89.94 254 LYS A O 1
ATOM 2064 N N . GLU A 1 255 ? -17.031 -2.518 -9.782 1.00 89.62 255 GLU A N 1
ATOM 2065 C CA . GLU A 1 255 ? -16.399 -1.636 -8.802 1.00 89.62 255 GLU A CA 1
ATOM 2066 C C . GLU A 1 255 ? -16.846 -1.974 -7.377 1.00 89.62 255 GLU A C 1
ATOM 2068 O O . GLU A 1 255 ? -16.048 -1.911 -6.458 1.00 89.62 255 GLU A O 1
ATOM 2073 N N . ASN A 1 256 ? -18.085 -2.426 -7.194 1.00 89.69 256 ASN A N 1
ATOM 2074 C CA . ASN A 1 256 ? -18.657 -2.832 -5.908 1.00 89.69 256 ASN A CA 1
ATOM 2075 C C . ASN A 1 256 ? -18.294 -4.265 -5.458 1.00 89.69 256 ASN A C 1
ATOM 2077 O O . ASN A 1 256 ? -18.807 -4.738 -4.444 1.00 89.69 256 ASN A O 1
ATOM 2081 N N . THR A 1 257 ? -17.466 -4.999 -6.206 1.00 89.81 257 THR A N 1
ATOM 2082 C CA . THR A 1 257 ? -17.195 -6.414 -5.916 1.00 89.81 257 THR A CA 1
ATOM 2083 C C . THR A 1 257 ? -16.002 -6.586 -4.973 1.00 89.81 257 THR A C 1
ATOM 2085 O O . THR A 1 257 ? -14.955 -5.958 -5.133 1.00 89.81 257 THR A O 1
ATOM 2088 N N . GLU A 1 258 ? -16.108 -7.548 -4.055 1.00 86.31 258 GLU A N 1
ATOM 2089 C CA . GLU A 1 258 ? -15.051 -7.925 -3.106 1.00 86.31 258 GLU A CA 1
ATOM 2090 C C . GLU A 1 258 ? -13.705 -8.249 -3.781 1.00 86.31 258 GLU A C 1
ATOM 2092 O O . GLU A 1 258 ? -12.636 -7.913 -3.278 1.00 86.31 258 GLU A O 1
ATOM 2097 N N . THR A 1 259 ? -13.732 -8.843 -4.976 1.00 87.12 259 THR A N 1
ATOM 2098 C CA . THR A 1 259 ? -12.520 -9.124 -5.756 1.00 87.12 259 THR A CA 1
ATOM 2099 C C . THR A 1 259 ? -11.766 -7.851 -6.135 1.00 87.12 259 THR A C 1
ATOM 2101 O O . THR A 1 259 ? -10.536 -7.832 -6.102 1.00 87.12 259 THR A O 1
ATOM 2104 N N . VAL A 1 260 ? -12.492 -6.784 -6.492 1.00 89.38 260 VAL A N 1
ATOM 2105 C CA . VAL A 1 260 ? -11.900 -5.486 -6.837 1.00 89.38 260 VAL A CA 1
ATOM 2106 C C . VAL A 1 260 ? -11.377 -4.809 -5.578 1.00 89.38 260 VAL A C 1
ATOM 2108 O O . VAL A 1 260 ? -10.268 -4.283 -5.612 1.00 89.38 260 VAL A O 1
ATOM 2111 N N . ARG A 1 261 ? -12.102 -4.902 -4.453 1.00 88.25 261 ARG A N 1
ATOM 2112 C CA . ARG A 1 261 ? -11.622 -4.433 -3.146 1.00 88.25 261 ARG A CA 1
ATOM 2113 C C . ARG A 1 261 ? -10.278 -5.062 -2.789 1.00 88.25 261 ARG A C 1
ATOM 2115 O O . ARG A 1 261 ? -9.319 -4.329 -2.574 1.00 88.25 261 ARG A O 1
ATOM 2122 N N . ILE A 1 262 ? -10.174 -6.391 -2.802 1.00 84.81 262 ILE A N 1
ATOM 2123 C CA . ILE A 1 262 ? -8.935 -7.104 -2.454 1.00 84.81 262 ILE A CA 1
ATOM 2124 C C . ILE A 1 262 ? -7.786 -6.692 -3.385 1.00 84.81 262 ILE A C 1
ATOM 2126 O O . ILE A 1 262 ? -6.691 -6.386 -2.915 1.00 84.81 262 ILE A O 1
ATOM 2130 N N . GLU A 1 263 ? -8.015 -6.640 -4.703 1.00 84.75 263 GLU A N 1
ATOM 2131 C CA . GLU A 1 263 ? -6.990 -6.187 -5.652 1.00 84.75 263 GLU A CA 1
ATOM 2132 C C . GLU A 1 263 ? -6.577 -4.727 -5.405 1.00 84.75 263 GLU A C 1
ATOM 2134 O O . GLU A 1 263 ? -5.388 -4.408 -5.464 1.00 84.75 263 GLU A O 1
ATOM 2139 N N . PHE A 1 264 ? -7.527 -3.847 -5.092 1.00 89.00 264 PHE A N 1
ATOM 2140 C CA . PHE A 1 264 ? -7.262 -2.451 -4.760 1.00 89.00 264 PHE A CA 1
ATOM 2141 C C . PHE A 1 264 ? -6.435 -2.322 -3.475 1.00 89.00 264 PHE A C 1
ATOM 2143 O O . PHE A 1 264 ? -5.473 -1.557 -3.444 1.00 89.00 264 PHE A O 1
ATOM 2150 N N . GLU A 1 265 ? -6.726 -3.117 -2.442 1.00 86.25 265 GLU A N 1
ATOM 2151 C CA . GLU A 1 265 ? -5.948 -3.153 -1.196 1.00 86.25 265 GLU A CA 1
ATOM 2152 C C . GLU A 1 265 ? -4.497 -3.607 -1.419 1.00 86.25 265 GLU A C 1
ATOM 2154 O O . GLU A 1 265 ? -3.593 -3.139 -0.723 1.00 86.25 265 GLU A O 1
ATOM 2159 N N . THR A 1 266 ? -4.226 -4.441 -2.435 1.00 82.56 266 THR A N 1
ATOM 2160 C CA . THR A 1 266 ? -2.832 -4.774 -2.798 1.00 82.56 266 THR A CA 1
ATOM 2161 C C . THR A 1 266 ? -2.052 -3.561 -3.312 1.00 82.56 266 THR A C 1
ATOM 2163 O O . THR A 1 266 ? -0.836 -3.465 -3.106 1.00 82.56 266 THR A O 1
ATOM 2166 N N . LEU A 1 267 ? -2.737 -2.614 -3.963 1.00 85.75 267 LEU A N 1
ATOM 2167 C CA . LEU A 1 267 ? -2.157 -1.370 -4.466 1.00 85.75 267 LEU A CA 1
ATOM 2168 C C 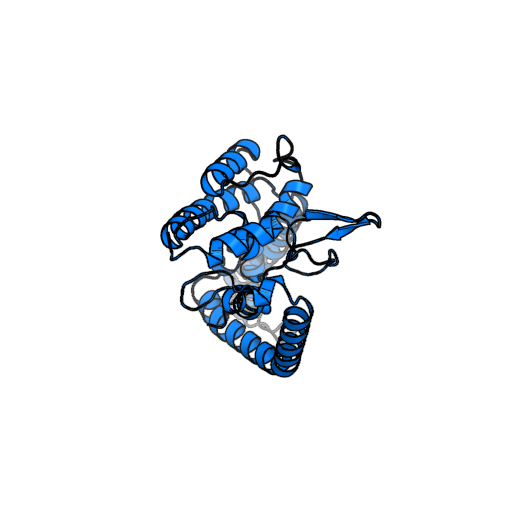. LEU A 1 267 ? -2.122 -0.283 -3.384 1.00 85.75 267 LEU A C 1
ATOM 2170 O O . LEU A 1 267 ? -1.143 0.463 -3.315 1.00 85.75 267 LEU A O 1
ATOM 2174 N N . PHE A 1 268 ? -3.141 -0.218 -2.527 1.00 88.25 268 PHE A N 1
ATOM 2175 C CA . PHE A 1 268 ? -3.299 0.772 -1.464 1.00 88.25 268 PHE A CA 1
ATOM 2176 C C . PHE A 1 268 ? -3.205 0.120 -0.076 1.00 88.25 268 PHE A C 1
ATOM 2178 O O . PHE A 1 268 ? -4.199 -0.253 0.553 1.00 88.25 268 PHE A O 1
ATOM 2185 N N . GLN A 1 269 ? -1.965 -0.020 0.389 1.00 83.06 269 GLN A N 1
ATOM 2186 C CA . GLN A 1 269 ? -1.595 -0.803 1.566 1.00 83.06 269 GLN A CA 1
ATOM 2187 C C . GLN A 1 269 ? -1.647 0.044 2.842 1.00 83.06 269 GLN A C 1
ATOM 2189 O O . GLN A 1 269 ? -1.370 1.243 2.822 1.00 83.06 269 GLN A O 1
ATOM 2194 N N . VAL A 1 270 ? -1.956 -0.581 3.980 1.00 74.69 270 VAL A N 1
ATOM 2195 C CA . VAL A 1 270 ? -1.836 0.065 5.300 1.00 74.69 270 VAL A CA 1
ATOM 2196 C C . VAL A 1 270 ? -0.362 0.344 5.583 1.00 74.69 270 VAL A C 1
ATOM 2198 O O . VAL A 1 270 ? 0.472 -0.532 5.362 1.00 74.69 270 VAL A O 1
ATOM 2201 N N . SER A 1 271 ? -0.031 1.532 6.096 1.00 69.38 271 SER A N 1
ATOM 2202 C CA . SER A 1 271 ? 1.358 1.934 6.352 1.00 69.38 271 SER A CA 1
ATOM 2203 C C . SER A 1 271 ? 2.089 0.954 7.279 1.00 69.38 271 SER A C 1
ATOM 2205 O O . SER A 1 271 ? 3.270 0.703 7.064 1.00 69.38 271 SER A O 1
ATOM 2207 N N . SER A 1 272 ? 1.392 0.350 8.249 1.00 59.06 272 SER A N 1
ATOM 2208 C CA . SER A 1 272 ? 1.939 -0.694 9.132 1.00 59.06 272 SER A CA 1
ATOM 2209 C C . SER A 1 272 ? 2.147 -2.058 8.463 1.00 59.06 272 SER A C 1
ATOM 2211 O O . SER A 1 272 ? 2.975 -2.834 8.925 1.00 59.06 272 SER A O 1
ATOM 2213 N N . LEU A 1 273 ? 1.403 -2.369 7.395 1.00 55.19 273 LEU A N 1
ATOM 2214 C CA . LEU A 1 273 ? 1.522 -3.628 6.642 1.00 55.19 273 LEU A CA 1
ATOM 2215 C C . LEU A 1 273 ? 2.531 -3.538 5.496 1.00 55.19 273 LEU A C 1
ATOM 2217 O O . LEU A 1 273 ? 2.788 -4.545 4.836 1.00 55.19 273 LEU A O 1
ATOM 2221 N N . VAL A 1 274 ? 3.102 -2.354 5.248 1.00 58.09 274 VAL A N 1
ATOM 2222 C CA . VAL A 1 274 ? 4.209 -2.191 4.308 1.00 58.09 274 VAL A CA 1
ATOM 2223 C C . VAL A 1 274 ? 5.364 -3.060 4.819 1.00 58.09 274 VAL A C 1
ATOM 2225 O O . VAL A 1 274 ? 5.894 -2.778 5.895 1.00 58.09 274 VAL A O 1
ATOM 2228 N N . PRO A 1 275 ? 5.755 -4.127 4.092 1.00 51.81 275 PRO A N 1
ATOM 2229 C CA . PRO A 1 275 ? 6.790 -5.037 4.557 1.00 51.81 275 PRO A CA 1
ATOM 2230 C C . PRO A 1 275 ? 8.063 -4.261 4.887 1.00 51.81 275 PRO A C 1
ATOM 2232 O O . PRO A 1 275 ? 8.426 -3.327 4.173 1.00 51.81 275 PRO A O 1
ATOM 2235 N N . ILE A 1 276 ? 8.775 -4.696 5.923 1.00 49.28 276 ILE A N 1
ATOM 2236 C CA . ILE A 1 276 ? 10.038 -4.118 6.419 1.00 49.28 276 ILE A CA 1
ATOM 2237 C C . ILE A 1 276 ? 11.056 -3.856 5.278 1.00 49.28 276 ILE A C 1
ATOM 2239 O O . ILE A 1 276 ? 11.839 -2.916 5.337 1.00 49.28 276 ILE A O 1
ATOM 2243 N N . PHE A 1 277 ? 10.980 -4.612 4.176 1.00 44.00 277 PHE A N 1
ATOM 2244 C CA . PHE A 1 277 ? 11.821 -4.486 2.974 1.00 44.00 277 PHE A CA 1
ATOM 2245 C C . PHE A 1 277 ? 11.398 -3.401 1.959 1.00 44.00 277 PHE A C 1
ATOM 2247 O O . PHE A 1 277 ? 12.048 -3.225 0.925 1.00 44.00 277 PHE A O 1
ATOM 2254 N N . VAL A 1 278 ? 10.289 -2.704 2.199 1.00 48.34 278 VAL A N 1
ATOM 2255 C CA . VAL A 1 278 ? 9.706 -1.686 1.306 1.00 48.34 278 VAL A CA 1
ATOM 2256 C C . VAL A 1 278 ? 9.989 -0.264 1.810 1.00 48.34 278 VAL A C 1
ATOM 2258 O O . VAL A 1 278 ? 9.801 0.701 1.062 1.00 48.34 278 VAL A O 1
ATOM 2261 N N . LEU A 1 279 ? 10.503 -0.128 3.036 1.00 41.44 279 LEU A N 1
ATOM 2262 C CA . LEU A 1 279 ? 10.981 1.141 3.570 1.00 41.44 279 LEU A CA 1
ATOM 2263 C C . LEU A 1 279 ? 12.253 1.580 2.824 1.00 41.44 279 LEU A C 1
ATOM 2265 O O . LEU A 1 279 ? 13.135 0.756 2.575 1.00 41.44 279 LEU A O 1
ATOM 2269 N N . PRO A 1 280 ? 12.352 2.857 2.421 1.00 38.31 280 PRO A N 1
ATOM 2270 C CA . PRO A 1 280 ? 13.579 3.375 1.845 1.00 38.31 280 PRO A CA 1
ATOM 2271 C C . PRO A 1 280 ? 14.663 3.369 2.926 1.00 38.31 280 PRO A C 1
ATOM 2273 O O . PRO A 1 280 ? 14.567 4.083 3.922 1.00 38.31 280 PRO A O 1
ATOM 2276 N N . VAL A 1 281 ? 15.686 2.544 2.724 1.00 33.62 281 VAL A N 1
ATOM 2277 C CA . VAL A 1 281 ? 17.027 2.870 3.203 1.00 33.62 281 VAL A CA 1
ATOM 2278 C C . VAL A 1 281 ? 17.638 3.640 2.051 1.00 33.62 281 VAL A C 1
ATOM 2280 O O . VAL A 1 281 ? 17.787 3.069 0.970 1.00 33.62 281 VAL A O 1
ATOM 2283 N N . ILE A 1 282 ? 17.941 4.914 2.314 1.00 31.20 282 ILE A N 1
ATOM 2284 C CA . ILE A 1 282 ? 18.313 5.995 1.382 1.00 31.20 282 ILE A CA 1
ATOM 2285 C C . ILE A 1 282 ? 17.113 6.850 0.957 1.00 31.20 282 ILE A C 1
ATOM 2287 O O . ILE A 1 282 ? 16.223 6.358 0.225 1.00 31.20 282 ILE A O 1
#

InterPro domains:
  IPR007241 Autophagy-related protein 9 [PF04109] (2-273)
  IPR007241 Autophagy-related protein 9 [PTHR13038] (1-271)

Sequence (282 aa):
MRLMRKENYLIGMLNKGVLAFPLSTWVPGAGPTFKLGPDGMQHRLILTKTLEWTLNWCILQSMFDRKFCIRGDFISNPRTLKNRLMVVGLAMLLLSPFLVIFMVVYLFLRHAEQFYNHPSTASSRRWSNLAKWMFREFNEVDHLFKHRINSSVMHASEYLKQFPSPIISIIAKFISFVSGGFAAVLIIIAFLEESLLEGHIFGRNLFWYAAVFGTITAISRAAVTDEILVLDPEGAMSIVVQHTHYMPKRWRGKENTETVRIEFETLFQVSSLVPIFVLPVI

Secondary structure (DSSP, 8-state):
--TTHHHHHHHHHHHTTTT-EE--TTSTT---EEEE-TTS-EEE----HHHHHHHIIIIIHHHB-TTSPBPHHHHH-HHHHHHHHHHHHHHHHHHHHHHHHHHHHHHHHHHHHHHHH-HHHHT-EEE-HHHHHHHPPTT--HHHHHHHHHHHHHHHHHHHHTS--HHHHHHHHHHHHHHHHHHHHHHHHHHH-HHHHT-EETTEEHHHHHHHHHHHHHHHHHTS--S-----HHHHHHHHHHHH----TTTTT-TTSHHHHHHHHHHEEEGGGS-GGGS---

Nearest PDB structures (foldseek):
  7d0i-assembly1_B  TM=7.238E-01  e=7.161E-18  Schizosaccharomyces pombe 972h-
  6wqz-assembly1_C  TM=8.373E-01  e=5.062E-14  Homo sapiens
  7jlo-assembly1_A  TM=7.894E-01  e=5.608E-14  Homo sapiens
  6wr4-assembly1_A  TM=7.797E-01  e=1.731E-13  Homo sapiens
  8kbz-assembly1_A  TM=7.929E-01  e=3.733E-13  Homo sapiens

Radius of gyration: 24.94 Å; Cα contacts (8 Å, |Δi|>4): 272; chains: 1; bounding box: 52×41×78 Å